Protein AF-I7GFR5-F1 (afdb_monomer)

Organism: Mycolicibacterium smegmatis (strain ATCC 700084 / mc(2)155) (NCBI:txid246196)

Foldseek 3Di:
DDDDDDDDDDDDDDDDDDDDDDDDDDDDDDDDDDDDDDDDDDDDDDDDDDDDDDDDDDDDDDDDDDDDDDDDDDDDDDDDDDDDDDDDDDDDDDDDDDDDDDDPVVVVVVVVVVVVVVVVVVVPCPQQDFFKKKKFWQADDPPHGFFWQPDFALPVLVVLVVQLCVQWKDFPDDKFKKKKAWPAADPVLSVLLVVLCCVQQNDWPDDDPTITMGTDDPVCSVVNSVSLQVSAQRQAHPVRHFRMWTKIWTWIFTAQNPPRHGDPCQAQVSRVQADPDPVSDGGSIWIKMWTRGSGIIGITIIDMGGPDPSRLVSVVSSCVSRSGHRDQFGMWMWGQDPVSPHIDIDRDGDSPVD

Solvent-accessible surface area (backbone atoms only — not comparable to full-atom values): 22340 Å² total; per-residue (Å²): 136,94,78,90,87,86,90,86,81,86,87,88,85,88,84,88,86,87,85,87,87,83,85,90,88,88,81,92,85,89,85,83,89,86,85,91,88,85,88,85,89,86,87,88,79,87,83,91,86,86,84,84,83,89,82,86,88,78,89,84,86,82,81,88,81,83,79,83,79,79,83,78,88,78,85,79,84,86,79,91,86,84,82,89,84,90,84,80,92,81,88,81,80,87,82,82,82,82,89,74,84,82,60,73,70,62,55,57,58,51,52,51,55,49,54,50,52,52,56,53,57,72,71,71,66,73,76,56,59,90,69,46,34,29,37,41,57,37,52,71,61,94,79,77,35,32,48,67,41,89,45,53,51,30,61,68,39,47,51,40,51,51,53,23,38,75,72,38,46,44,70,74,55,86,69,48,36,32,40,40,36,51,60,61,40,57,63,69,56,55,46,51,56,46,51,51,41,42,75,75,53,40,73,67,74,44,78,58,100,59,38,39,27,30,59,50,51,83,90,47,46,69,57,54,37,45,55,35,49,72,51,29,86,75,32,24,24,87,84,72,43,49,22,33,27,49,29,43,43,36,51,27,40,51,36,35,85,85,79,68,43,63,46,87,81,54,33,28,73,52,49,69,55,39,67,73,51,98,84,72,47,36,39,31,42,27,32,42,35,39,36,39,14,22,53,47,23,34,43,25,39,37,40,39,41,58,50,58,85,63,32,48,58,51,52,50,52,46,53,73,44,40,79,52,83,83,68,59,82,39,32,29,41,35,37,68,38,96,85,49,80,50,72,49,75,43,80,45,73,42,67,88,76,113

Mean predicted aligned error: 18.24 Å

Radius of gyration: 36.51 Å; Cα contacts (8 Å, |Δi|>4): 480; chains: 1; bounding box: 109×109×94 Å

Secondary structure (DSSP, 8-state):
-------------------------------------------------------------------PPPPPP-PPPP--------------PPPPPPP----THHHHHHHHHHHHHHHHHTTT--------EEEEE----SSS-SEEES--SHHHHHHHHHHHHHHHEEESS--EEEEEEESSS-HHHHHHHHHHHHHHH-S-SEE-SSEEEEEPPGGGHHHHHHHHHHT-TT-B-TTSSBSEEEEEEEEEEEBPTTT-SB-TT-SGGGGTT-BSSTT--BTT-EEEEEEEESS-EEEEEEEEEESSTTHHHHHHHHHHH-SSPPPTT-EEEEEE-TTSSSEEEEE---GGG-

pLDDT: mean 71.81, std 26.62, range [28.94, 98.44]

Sequence (354 aa):
MRRDRDRETAPCTRRRGCAAGARRQAMDGDRRHDRRRTPAHRRHDRRTGGGVRGLRPCHRDGGTRTRAVQRMDVEPAVAEHDPQHPIQHREPGPPNRPHRHASAAGRSARAGRRRARVRARARMSAALPGVEVVTYDGLPAASGGAHALRVKRPRPAWQAVQSFAHACVDPVADPTLTLHLWKGGPPDVSESLREFASTNLGGPRTQSRTSTEWRVRVDAVDGVLGALEDAGATAVTEHGHPLASLVWDAEVRILDAQTREPYEGVCPEAFGRFAVDGYGRLLGASGMRASIGTTASSLSLWFSLPGDERLADAVRHLQQHLPVRMSAKHWRRWRLTGDRSSYRSTKIPSPLMG

Structure (mmCIF, N/CA/C/O backbone):
data_AF-I7GFR5-F1
#
_entry.id   AF-I7GFR5-F1
#
loop_
_atom_site.group_PDB
_atom_site.id
_atom_site.type_symbol
_atom_site.label_atom_id
_atom_site.label_alt_id
_atom_site.label_comp_id
_atom_site.label_asym_id
_atom_site.label_entity_id
_atom_site.label_seq_id
_atom_site.pdbx_PDB_ins_code
_atom_site.Cartn_x
_atom_site.Cartn_y
_atom_site.Cartn_z
_atom_site.occupancy
_atom_site.B_iso_or_equiv
_atom_site.auth_seq_id
_atom_site.auth_comp_id
_atom_site.auth_asym_id
_atom_site.auth_atom_id
_atom_site.pdbx_PDB_model_num
ATOM 1 N N . MET A 1 1 ? -32.436 -38.236 -50.223 1.00 42.19 1 MET A N 1
ATOM 2 C CA . MET A 1 1 ? -32.413 -39.571 -49.569 1.00 42.19 1 MET A CA 1
ATOM 3 C C . MET A 1 1 ? -31.394 -39.461 -48.436 1.00 42.19 1 MET A C 1
ATOM 5 O O . MET A 1 1 ? -30.341 -38.911 -48.706 1.00 42.19 1 MET A O 1
ATOM 9 N N . ARG A 1 2 ? -31.707 -39.647 -47.145 1.00 37.12 2 ARG A N 1
ATOM 10 C CA . ARG A 1 2 ? -32.167 -40.855 -46.416 1.00 37.12 2 ARG A CA 1
ATOM 11 C C . ARG A 1 2 ? -31.163 -42.021 -46.418 1.00 37.12 2 ARG A C 1
ATOM 13 O O . ARG A 1 2 ? -31.227 -42.853 -47.320 1.00 37.12 2 ARG A O 1
ATOM 20 N N . ARG A 1 3 ? -30.323 -42.055 -45.374 1.00 41.41 3 ARG A N 1
ATOM 21 C CA . ARG A 1 3 ? -29.874 -43.177 -44.504 1.00 41.41 3 ARG A CA 1
ATOM 22 C C . ARG A 1 3 ? -28.848 -42.561 -43.512 1.00 41.41 3 ARG A C 1
ATOM 24 O O . ARG A 1 3 ? -28.147 -41.644 -43.923 1.00 41.41 3 ARG A O 1
ATOM 31 N N . ASP A 1 4 ? -28.840 -42.775 -42.187 1.00 40.62 4 ASP A N 1
ATOM 32 C CA . ASP A 1 4 ? -28.883 -44.012 -41.366 1.00 40.62 4 ASP A CA 1
ATOM 33 C C . ASP A 1 4 ? -27.654 -44.919 -41.641 1.00 40.62 4 ASP A C 1
ATOM 35 O O . ASP A 1 4 ? -27.341 -45.110 -42.809 1.00 40.62 4 ASP A O 1
ATOM 39 N N . ARG A 1 5 ? -26.911 -45.560 -40.718 1.00 43.56 5 ARG A N 1
ATOM 40 C CA . ARG A 1 5 ? -26.795 -45.690 -39.232 1.00 43.56 5 ARG A CA 1
ATOM 41 C C . ARG A 1 5 ? -25.423 -46.366 -38.949 1.00 43.56 5 ARG A C 1
ATOM 43 O O . ARG A 1 5 ? -24.824 -46.843 -39.907 1.00 43.56 5 ARG A O 1
ATOM 50 N N . ASP A 1 6 ? -24.838 -46.511 -37.756 1.00 42.28 6 ASP A N 1
ATOM 51 C CA . ASP A 1 6 ? -25.038 -46.080 -36.345 1.00 42.28 6 ASP A CA 1
ATOM 52 C C . ASP A 1 6 ? -23.596 -46.021 -35.714 1.00 42.28 6 ASP A C 1
ATOM 54 O O . ASP A 1 6 ? -22.632 -46.216 -36.451 1.00 42.28 6 ASP A O 1
ATOM 58 N N . ARG A 1 7 ? -23.234 -45.663 -34.465 1.00 44.38 7 ARG A N 1
ATOM 59 C CA . ARG A 1 7 ? -23.827 -45.662 -33.103 1.00 44.38 7 ARG A CA 1
ATOM 60 C C . ARG A 1 7 ? -23.764 -46.997 -32.326 1.00 44.38 7 ARG A C 1
ATOM 62 O O . ARG A 1 7 ? -24.801 -47.548 -31.970 1.00 44.38 7 ARG A O 1
ATOM 69 N N . GLU A 1 8 ? -22.559 -47.447 -31.958 1.00 42.03 8 GLU A N 1
ATOM 70 C CA . GLU A 1 8 ? -22.351 -48.569 -31.015 1.00 42.03 8 GLU A CA 1
ATOM 71 C C . GLU A 1 8 ? -21.579 -48.148 -29.740 1.00 42.03 8 GLU A C 1
ATOM 73 O O . GLU A 1 8 ? -21.049 -47.036 -29.667 1.00 42.03 8 GLU A O 1
ATOM 78 N N . THR A 1 9 ? -21.608 -48.974 -28.683 1.00 35.66 9 THR A N 1
ATOM 79 C CA . THR A 1 9 ? -21.451 -48.511 -27.287 1.00 35.66 9 THR A CA 1
ATOM 80 C C . THR A 1 9 ? -20.665 -49.433 -26.342 1.00 35.66 9 THR A C 1
ATOM 82 O O . THR A 1 9 ? -21.077 -50.568 -26.116 1.00 35.66 9 THR A O 1
ATOM 85 N N . ALA A 1 10 ? -19.710 -48.837 -25.606 1.00 40.59 10 ALA A N 1
ATOM 86 C CA . ALA A 1 10 ? -19.145 -49.325 -24.328 1.00 40.59 10 ALA A CA 1
ATOM 87 C C . ALA A 1 10 ? -18.350 -50.671 -24.424 1.00 40.59 10 ALA A C 1
ATOM 89 O O . ALA A 1 10 ? -18.234 -51.188 -25.531 1.00 40.59 10 ALA A O 1
ATOM 90 N N . PRO A 1 11 ? -17.683 -51.202 -23.360 1.00 51.25 11 PRO A N 1
ATOM 91 C CA . PRO A 1 11 ? -18.124 -51.298 -21.960 1.00 51.25 11 PRO A CA 1
ATOM 92 C C . PRO A 1 11 ? -17.166 -50.689 -20.906 1.00 51.25 11 PRO A C 1
ATOM 94 O O . PRO A 1 11 ? -16.081 -50.195 -21.198 1.00 51.25 11 PRO A O 1
ATOM 97 N N . CYS A 1 12 ? -17.585 -50.749 -19.638 1.00 33.19 12 CYS A N 1
ATOM 98 C CA . CYS A 1 12 ? -16.837 -50.302 -18.457 1.00 33.19 12 CYS A CA 1
ATOM 99 C C . CYS A 1 12 ? -16.125 -51.473 -17.754 1.00 33.19 12 CYS A C 1
ATOM 101 O O . CYS A 1 12 ? -16.717 -52.541 -17.597 1.00 33.19 12 CYS A O 1
ATOM 103 N N . THR A 1 13 ? -14.912 -51.261 -17.225 1.00 44.28 13 THR A N 1
ATOM 104 C CA . THR A 1 13 ? -14.299 -52.160 -16.228 1.00 44.28 13 THR A CA 1
ATOM 105 C C . THR A 1 13 ? -13.767 -51.391 -15.014 1.00 44.28 13 THR A C 1
ATOM 107 O O . THR A 1 13 ? -13.039 -50.409 -15.120 1.00 44.28 13 THR A O 1
ATOM 110 N N . ARG A 1 14 ? -14.139 -51.856 -13.814 1.00 40.50 14 ARG A N 1
ATOM 111 C CA . ARG A 1 14 ? -13.575 -51.399 -12.531 1.00 40.50 14 ARG A CA 1
ATOM 112 C C . ARG A 1 14 ? -12.314 -52.199 -12.203 1.00 40.50 14 ARG A C 1
ATOM 114 O O . ARG A 1 14 ? -12.340 -53.420 -12.342 1.00 40.50 14 ARG A O 1
ATOM 121 N N . ARG A 1 15 ? -11.330 -51.585 -11.537 1.00 40.81 15 ARG A N 1
ATOM 122 C CA . ARG A 1 15 ? -10.528 -52.275 -10.506 1.00 40.81 15 ARG A CA 1
ATOM 123 C C . ARG A 1 15 ? -10.292 -51.378 -9.289 1.00 40.81 15 ARG A C 1
ATOM 125 O O . ARG A 1 15 ? -10.155 -50.168 -9.413 1.00 40.81 15 ARG A O 1
ATOM 132 N N . ARG A 1 16 ? -10.295 -52.000 -8.106 1.00 41.78 16 ARG A N 1
ATOM 133 C CA . ARG A 1 16 ? -9.897 -51.398 -6.822 1.00 41.78 16 ARG A CA 1
ATOM 134 C C . ARG A 1 16 ? -8.429 -51.734 -6.551 1.00 41.78 16 ARG A C 1
ATOM 136 O O . ARG A 1 16 ? -7.968 -52.788 -6.980 1.00 41.78 16 ARG A O 1
ATOM 143 N N . GLY A 1 17 ? -7.753 -50.907 -5.760 1.00 32.78 17 GLY A N 1
ATOM 144 C CA . GLY A 1 17 ? -6.430 -51.207 -5.214 1.00 32.78 17 GLY A CA 1
ATOM 145 C C . GLY A 1 17 ? -6.187 -50.424 -3.928 1.00 32.78 17 GLY A C 1
ATOM 146 O O . GLY A 1 17 ? -5.828 -49.255 -3.982 1.00 32.78 17 GLY A O 1
ATOM 14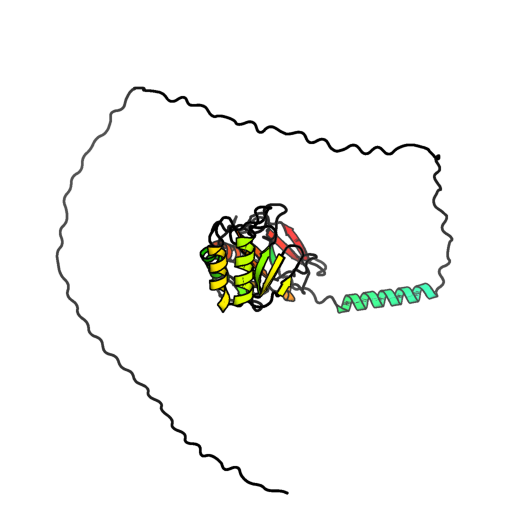7 N N . CYS A 1 18 ? -6.401 -51.062 -2.778 1.00 37.22 18 CYS A N 1
ATOM 148 C CA . CYS A 1 18 ? -5.976 -50.539 -1.480 1.00 37.22 18 CYS A CA 1
ATOM 149 C C . CYS A 1 18 ? -4.721 -51.298 -1.048 1.00 37.22 18 CYS A C 1
ATOM 151 O O . CYS A 1 18 ? -4.703 -52.525 -1.127 1.00 37.22 18 CYS A O 1
ATOM 153 N N . ALA A 1 19 ? -3.711 -50.592 -0.545 1.00 38.06 19 ALA A N 1
ATOM 154 C CA . ALA A 1 19 ? -2.561 -51.198 0.112 1.00 38.06 19 ALA A CA 1
ATOM 155 C C . ALA A 1 19 ? -2.173 -50.347 1.326 1.00 38.06 19 ALA A C 1
ATOM 157 O O . ALA A 1 19 ? -1.900 -49.157 1.192 1.00 38.06 19 ALA A O 1
ATOM 158 N N . ALA A 1 20 ? -2.163 -50.963 2.506 1.00 39.53 20 ALA A N 1
ATOM 159 C CA . ALA A 1 20 ? -1.587 -50.393 3.716 1.00 39.53 20 ALA A CA 1
ATOM 160 C C . ALA A 1 20 ? -0.284 -51.140 4.030 1.00 39.53 20 ALA A C 1
ATOM 162 O O . ALA A 1 20 ? -0.226 -52.362 3.894 1.00 39.53 20 ALA A O 1
ATOM 163 N N . GLY A 1 21 ? 0.747 -50.417 4.462 1.00 33.97 21 GLY A N 1
ATOM 164 C CA . GLY A 1 21 ? 2.044 -50.976 4.842 1.00 33.97 21 GLY A CA 1
ATOM 165 C C . GLY A 1 21 ? 2.618 -50.206 6.026 1.00 33.97 21 GLY A C 1
ATOM 166 O O . GLY A 1 21 ? 2.605 -48.978 6.030 1.00 33.97 21 GLY A O 1
ATOM 167 N N . ALA A 1 22 ? 3.069 -50.921 7.054 1.00 39.16 22 ALA A N 1
ATOM 168 C CA . ALA A 1 22 ? 3.559 -50.349 8.306 1.00 39.16 22 ALA A CA 1
ATOM 169 C C . ALA A 1 22 ? 4.639 -51.249 8.933 1.00 39.16 22 ALA A C 1
ATOM 171 O O . ALA A 1 22 ? 4.813 -52.386 8.497 1.00 39.16 22 ALA A O 1
ATOM 172 N N . ARG A 1 23 ? 5.246 -50.761 10.032 1.00 37.38 23 ARG A N 1
ATOM 173 C CA . ARG A 1 23 ? 6.434 -51.269 10.771 1.00 37.38 23 ARG A CA 1
ATOM 174 C C . ARG A 1 23 ? 7.737 -50.671 10.212 1.00 37.38 23 ARG A C 1
ATOM 176 O O . ARG A 1 23 ? 7.949 -50.701 9.011 1.00 37.38 23 ARG A O 1
ATOM 183 N N . ARG A 1 24 ? 8.526 -49.914 10.991 1.00 39.88 24 ARG A N 1
ATOM 184 C CA . ARG A 1 24 ? 9.189 -50.154 12.305 1.00 39.88 24 ARG A CA 1
ATOM 185 C C . ARG A 1 24 ? 10.421 -51.058 12.194 1.00 39.88 24 ARG A C 1
ATOM 187 O O . ARG A 1 24 ? 10.255 -52.261 12.037 1.00 39.88 24 ARG A O 1
ATOM 194 N N . GLN A 1 25 ? 11.586 -50.499 12.525 1.00 41.66 25 GLN A N 1
ATOM 195 C CA . GLN A 1 25 ? 12.508 -51.053 13.529 1.00 41.66 25 GLN A CA 1
ATOM 196 C C . GLN A 1 25 ? 13.466 -49.958 14.037 1.00 41.66 25 GLN A C 1
ATOM 198 O O . GLN A 1 25 ? 13.500 -48.865 13.475 1.00 41.66 25 GLN A O 1
ATOM 203 N N . ALA A 1 26 ? 14.167 -50.235 15.138 1.00 40.88 26 ALA A N 1
ATOM 204 C CA . ALA A 1 26 ? 15.136 -49.355 15.793 1.00 40.88 26 ALA A CA 1
ATOM 205 C C . ALA A 1 26 ? 16.193 -50.203 16.531 1.00 40.88 26 ALA A C 1
ATOM 207 O O . ALA A 1 26 ? 15.870 -51.315 16.941 1.00 40.88 26 ALA A O 1
ATOM 208 N N . MET A 1 27 ? 17.400 -49.654 16.693 1.00 35.25 27 MET A N 1
ATOM 209 C CA . MET A 1 27 ? 18.487 -49.972 17.647 1.00 35.25 27 MET A CA 1
ATOM 210 C C . MET A 1 27 ? 19.371 -48.701 17.646 1.00 35.25 27 MET A C 1
ATOM 212 O O . MET A 1 27 ? 19.564 -48.122 16.578 1.00 35.25 27 MET A O 1
ATOM 216 N N . ASP A 1 28 ? 19.726 -48.054 18.758 1.00 36.59 28 ASP A N 1
ATOM 217 C CA . ASP A 1 28 ? 20.598 -48.460 19.879 1.00 36.59 28 ASP A CA 1
ATOM 218 C C . ASP A 1 28 ? 22.083 -48.651 19.520 1.00 36.59 28 ASP A C 1
ATOM 220 O O . ASP A 1 28 ? 22.434 -49.327 18.556 1.00 36.59 28 ASP A O 1
ATOM 224 N N . GLY A 1 29 ? 22.960 -48.018 20.316 1.00 35.59 29 GLY A N 1
ATOM 225 C CA . GLY A 1 29 ? 24.395 -47.882 20.026 1.00 35.59 29 GLY A CA 1
ATOM 226 C C . GLY A 1 29 ? 25.172 -47.003 21.022 1.00 35.59 29 GLY A C 1
ATOM 227 O O . GLY A 1 29 ? 25.876 -46.085 20.612 1.00 35.59 29 GLY A O 1
ATOM 228 N N . ASP A 1 30 ? 25.029 -47.250 22.330 1.00 41.12 30 ASP A N 1
ATOM 229 C CA . ASP A 1 30 ? 25.789 -46.558 23.393 1.00 41.12 30 ASP A CA 1
ATOM 230 C C . ASP A 1 30 ? 27.300 -46.868 23.335 1.00 41.12 30 ASP A C 1
ATOM 232 O O . ASP A 1 30 ? 27.687 -48.029 23.169 1.00 41.12 30 ASP A O 1
ATOM 236 N N . ARG A 1 31 ? 28.153 -45.857 23.582 1.00 41.69 31 ARG A N 1
ATOM 237 C CA . ARG A 1 31 ? 29.402 -46.047 24.346 1.00 41.69 31 ARG A CA 1
ATOM 238 C C . ARG A 1 31 ? 29.995 -44.757 24.926 1.00 41.69 31 ARG A C 1
ATOM 240 O O . ARG A 1 31 ? 30.263 -43.783 24.230 1.00 41.69 31 ARG A O 1
ATOM 247 N N . ARG A 1 32 ? 30.260 -44.814 26.233 1.00 42.34 32 ARG A N 1
ATOM 248 C CA . ARG A 1 32 ? 30.848 -43.773 27.096 1.00 42.34 32 ARG A CA 1
ATOM 249 C C . ARG A 1 32 ? 32.382 -43.868 27.216 1.00 42.34 32 ARG A C 1
ATOM 251 O O . ARG A 1 32 ? 32.965 -44.868 26.809 1.00 42.34 32 ARG A O 1
ATOM 258 N N . HIS A 1 33 ? 32.921 -42.907 27.995 1.00 37.09 33 HIS A N 1
ATOM 259 C CA . HIS A 1 33 ? 34.210 -42.869 28.731 1.00 37.09 33 HIS A CA 1
ATOM 260 C C . HIS A 1 33 ? 35.443 -42.345 27.965 1.00 37.09 33 HIS A C 1
ATOM 262 O O . HIS A 1 33 ? 35.569 -42.593 26.776 1.00 37.09 33 HIS A O 1
ATOM 268 N N . ASP A 1 34 ? 36.422 -41.642 28.566 1.00 36.56 34 ASP A N 1
ATOM 269 C CA . ASP A 1 34 ? 36.617 -40.966 29.886 1.00 36.56 34 ASP A CA 1
ATOM 270 C C . ASP A 1 34 ? 37.924 -40.116 29.721 1.00 36.56 34 ASP A C 1
ATOM 272 O O . ASP A 1 34 ? 38.837 -40.571 29.036 1.00 36.56 34 ASP A O 1
ATOM 276 N N . ARG A 1 35 ? 38.106 -38.876 30.220 1.00 36.44 35 ARG A N 1
ATOM 277 C CA . ARG A 1 35 ? 38.594 -38.595 31.590 1.00 36.44 35 ARG A CA 1
ATOM 278 C C . ARG A 1 35 ? 38.649 -37.116 31.995 1.00 36.44 35 ARG A C 1
ATOM 280 O O . ARG A 1 35 ? 39.049 -36.233 31.247 1.00 36.44 35 ARG A O 1
ATOM 287 N N . ARG A 1 36 ? 38.378 -36.934 33.289 1.00 40.00 36 ARG A N 1
ATOM 288 C CA . ARG A 1 36 ? 38.693 -35.805 34.188 1.00 40.00 36 ARG A CA 1
ATOM 289 C C . ARG A 1 36 ? 40.130 -35.255 34.040 1.00 40.00 36 ARG A C 1
ATOM 291 O O . ARG A 1 36 ? 41.055 -36.065 33.992 1.00 40.00 36 ARG A O 1
ATOM 298 N N . ARG A 1 37 ? 40.325 -33.935 34.238 1.00 34.75 37 ARG A N 1
ATOM 299 C CA . ARG A 1 37 ? 41.299 -33.362 35.214 1.00 34.75 37 ARG A CA 1
ATOM 300 C C . ARG A 1 37 ? 41.224 -31.825 35.370 1.00 34.75 37 ARG A C 1
ATOM 302 O O . ARG A 1 37 ? 41.455 -31.071 34.437 1.00 34.75 37 ARG A O 1
ATOM 309 N N . THR A 1 38 ? 41.019 -31.406 36.614 1.00 36.88 38 THR A N 1
ATOM 310 C CA . THR A 1 38 ? 41.291 -30.090 37.240 1.00 36.88 38 THR A CA 1
ATOM 311 C C . THR A 1 38 ? 42.013 -30.385 38.575 1.00 36.88 38 THR A C 1
ATOM 313 O O . THR A 1 38 ? 42.084 -31.569 38.929 1.00 36.88 38 THR A O 1
ATOM 316 N N . PRO A 1 39 ? 42.490 -29.408 39.383 1.00 59.56 39 PRO A N 1
ATOM 317 C CA . PRO A 1 39 ? 42.715 -27.963 39.170 1.00 59.56 39 PRO A CA 1
ATOM 318 C C . PRO A 1 39 ? 44.164 -27.524 39.541 1.00 59.56 39 PRO A C 1
ATOM 320 O O . PRO A 1 39 ? 44.956 -28.358 39.968 1.00 59.56 39 PRO A O 1
ATOM 323 N N . ALA A 1 40 ? 44.488 -26.216 39.500 1.00 34.31 40 ALA A N 1
ATOM 324 C CA . ALA A 1 40 ? 45.398 -25.575 40.478 1.00 34.31 40 ALA A CA 1
ATOM 325 C C . ALA A 1 40 ? 45.371 -24.026 40.447 1.00 34.31 40 ALA A C 1
ATOM 327 O O . ALA A 1 40 ? 45.152 -23.400 39.416 1.00 34.31 40 ALA A O 1
ATOM 328 N N . HIS A 1 41 ? 45.634 -23.427 41.612 1.00 34.91 41 HIS A N 1
ATOM 329 C CA . HIS A 1 41 ? 45.685 -21.992 41.923 1.00 34.91 41 HIS A CA 1
ATOM 330 C C . HIS A 1 41 ? 46.777 -21.167 41.208 1.00 34.91 41 HIS A C 1
ATOM 332 O O . HIS A 1 41 ? 47.899 -21.641 41.048 1.00 34.91 41 HIS A O 1
ATOM 338 N N . ARG A 1 42 ? 46.553 -19.842 41.111 1.00 34.97 42 ARG A N 1
ATOM 339 C CA . ARG A 1 42 ? 47.320 -18.866 41.928 1.00 34.97 42 ARG A CA 1
ATOM 340 C C . ARG A 1 42 ? 46.556 -17.552 42.175 1.00 34.97 42 ARG A C 1
ATOM 342 O O . ARG A 1 42 ? 45.638 -17.208 41.440 1.00 34.97 42 ARG A O 1
ATOM 349 N N . ARG A 1 43 ? 46.913 -16.867 43.268 1.00 38.94 43 ARG A N 1
ATOM 350 C CA . ARG A 1 43 ? 46.453 -15.527 43.699 1.00 38.94 43 ARG A CA 1
ATOM 351 C C . ARG A 1 43 ? 47.645 -14.555 43.701 1.00 38.94 43 ARG A C 1
ATOM 353 O O . ARG A 1 43 ? 48.776 -15.036 43.678 1.00 38.94 43 ARG A O 1
ATOM 360 N N . HIS A 1 44 ? 47.328 -13.262 43.880 1.00 34.75 44 HIS A N 1
ATOM 361 C CA . HIS A 1 44 ? 48.169 -12.093 44.223 1.00 34.75 44 HIS A CA 1
ATOM 362 C C . HIS A 1 44 ? 48.443 -11.106 43.077 1.00 34.75 44 HIS A C 1
ATOM 364 O O . HIS A 1 44 ? 48.579 -11.528 41.936 1.00 34.75 44 HIS A O 1
ATOM 370 N N . ASP A 1 45 ? 48.628 -9.801 43.326 1.00 36.09 45 ASP A N 1
ATOM 371 C CA . ASP A 1 45 ? 48.080 -8.876 44.354 1.00 36.09 45 ASP A CA 1
ATOM 372 C C . ASP A 1 45 ? 48.588 -7.445 44.056 1.00 36.09 45 ASP A C 1
ATOM 374 O O . ASP A 1 45 ? 49.515 -7.297 43.265 1.00 36.09 45 ASP A O 1
ATOM 378 N N . ARG A 1 46 ? 48.091 -6.434 44.795 1.00 37.12 46 ARG A N 1
ATOM 379 C CA . ARG A 1 46 ? 48.523 -5.007 44.789 1.00 37.12 46 ARG A CA 1
ATOM 380 C C . ARG A 1 46 ? 48.232 -4.262 43.465 1.00 37.12 46 ARG A C 1
ATOM 382 O O . ARG A 1 46 ? 48.358 -4.826 42.391 1.00 37.12 46 ARG A O 1
ATOM 389 N N . ARG A 1 47 ? 47.727 -3.019 43.400 1.00 36.38 47 ARG A N 1
ATOM 390 C CA . 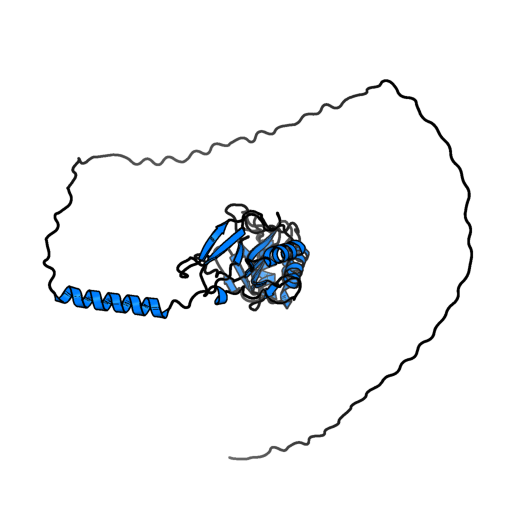ARG A 1 47 ? 47.682 -1.777 44.227 1.00 36.38 47 ARG A CA 1
ATOM 391 C C . ARG A 1 47 ? 48.649 -0.680 43.747 1.00 36.38 47 ARG A C 1
ATOM 393 O O . ARG A 1 47 ? 49.835 -0.926 43.590 1.00 36.38 47 ARG A O 1
ATOM 400 N N . THR A 1 48 ? 48.099 0.544 43.742 1.00 35.41 48 THR A N 1
ATOM 401 C CA . THR A 1 48 ? 48.744 1.874 43.889 1.00 35.41 48 THR A CA 1
ATOM 402 C C . THR A 1 48 ? 49.740 2.366 42.834 1.00 35.41 48 THR A C 1
ATOM 404 O O . THR A 1 48 ? 50.685 1.677 42.484 1.00 35.41 48 THR A O 1
ATOM 407 N N . GLY A 1 49 ? 49.590 3.644 42.460 1.00 31.02 49 GLY A N 1
ATOM 408 C CA . GLY A 1 49 ? 50.598 4.437 41.743 1.00 31.02 49 GLY A CA 1
ATOM 409 C C . GLY A 1 49 ? 49.969 5.309 40.656 1.00 31.02 49 GLY A C 1
ATOM 410 O O . GLY A 1 49 ? 49.589 4.797 39.612 1.00 31.02 49 GLY A O 1
ATOM 411 N N . GLY A 1 50 ? 49.816 6.613 40.900 1.00 29.95 50 GLY A N 1
ATOM 412 C CA . GLY A 1 50 ? 49.281 7.554 39.906 1.00 29.95 50 GLY A CA 1
ATOM 413 C C . GLY A 1 50 ? 50.332 8.544 39.407 1.00 29.95 50 GLY A C 1
ATOM 414 O O . GLY A 1 50 ? 51.422 8.617 39.967 1.00 29.95 50 GLY A O 1
ATOM 415 N N . GLY A 1 51 ? 49.954 9.385 38.438 1.00 30.30 51 GLY A N 1
ATOM 416 C CA . GLY A 1 51 ? 50.537 10.725 38.318 1.00 30.30 51 GLY A CA 1
ATOM 417 C C . GLY A 1 51 ? 51.045 11.180 36.944 1.00 30.30 51 GLY A C 1
ATOM 418 O O . GLY A 1 51 ? 51.909 10.563 36.343 1.00 30.30 51 GLY A O 1
ATOM 419 N N . VAL A 1 52 ? 50.594 12.389 36.585 1.00 32.53 52 VAL A N 1
ATOM 420 C CA . VAL A 1 52 ? 51.413 13.484 36.020 1.00 32.53 52 VAL A CA 1
ATOM 421 C C . VAL A 1 52 ? 51.899 13.384 34.554 1.00 32.53 52 VAL A C 1
ATOM 423 O O . VAL A 1 52 ? 52.913 12.785 34.239 1.00 32.53 52 VAL A O 1
ATOM 426 N N . ARG A 1 53 ? 51.228 14.193 33.714 1.00 33.47 53 ARG A N 1
ATOM 427 C CA . ARG A 1 53 ? 51.726 14.983 32.557 1.00 33.47 53 ARG A CA 1
ATOM 428 C C . ARG A 1 53 ? 52.554 14.296 31.445 1.00 33.47 53 ARG A C 1
ATOM 430 O O . ARG A 1 53 ? 53.761 14.151 31.562 1.00 33.47 53 ARG A O 1
ATOM 437 N N . GLY A 1 54 ? 51.961 14.313 30.246 1.00 28.94 54 GLY A N 1
ATOM 438 C CA . GLY A 1 54 ? 52.445 15.232 29.201 1.00 28.94 54 GLY A CA 1
ATOM 439 C C . GLY A 1 54 ? 52.992 14.623 27.906 1.00 28.94 54 GLY A C 1
ATOM 440 O O . GLY A 1 54 ? 53.944 13.859 27.937 1.00 28.94 54 GLY A O 1
ATOM 441 N N . LEU A 1 55 ? 52.438 15.066 26.766 1.00 34.00 55 LEU A N 1
ATOM 442 C CA . LEU A 1 55 ? 53.145 15.720 25.644 1.00 34.00 55 LEU A CA 1
ATOM 443 C C . LEU A 1 55 ? 52.157 16.063 24.502 1.00 34.00 55 LEU A C 1
ATOM 445 O O . LEU A 1 55 ? 51.149 15.385 24.318 1.00 34.00 55 LEU A O 1
ATOM 449 N N . ARG A 1 56 ? 52.443 17.129 23.739 1.00 36.53 56 ARG A N 1
ATOM 450 C CA . ARG A 1 56 ? 51.882 17.384 22.389 1.00 36.53 56 ARG A CA 1
ATOM 451 C C . ARG A 1 56 ? 52.847 16.777 21.355 1.00 36.53 56 ARG A C 1
ATOM 453 O O . ARG A 1 56 ? 54.040 16.725 21.653 1.00 36.53 56 ARG A O 1
ATOM 460 N N . PRO A 1 57 ? 52.376 16.313 20.183 1.00 46.06 57 PRO A N 1
ATOM 461 C CA . PRO A 1 57 ? 52.182 17.171 18.989 1.00 46.06 57 PRO A CA 1
ATOM 462 C C . PRO A 1 57 ? 50.835 16.870 18.274 1.00 46.06 57 PRO A C 1
ATOM 464 O O . PRO A 1 57 ? 50.098 16.009 18.737 1.00 46.06 57 PRO A O 1
ATOM 467 N N . CYS A 1 58 ? 50.431 17.425 17.122 1.00 31.39 58 CYS A N 1
ATOM 468 C CA . CYS A 1 58 ? 50.515 18.746 16.459 1.00 31.39 58 CYS A CA 1
ATOM 469 C C . CYS A 1 58 ? 49.560 18.694 15.231 1.00 31.39 58 CYS A C 1
ATOM 471 O O . CYS A 1 58 ? 49.279 17.602 14.757 1.00 31.39 58 CYS A O 1
ATOM 473 N N . HIS A 1 59 ? 49.113 19.846 14.704 1.00 30.64 59 HIS A N 1
ATOM 474 C CA . HIS A 1 59 ? 48.413 20.049 13.409 1.00 30.64 59 HIS A CA 1
ATOM 475 C C . HIS A 1 59 ? 47.269 19.101 12.966 1.00 30.64 59 HIS A C 1
ATOM 477 O O . HIS A 1 59 ? 47.505 17.954 12.600 1.00 30.64 59 HIS A O 1
ATOM 483 N N . ARG A 1 60 ? 46.095 19.693 12.674 1.00 33.59 60 ARG A N 1
ATOM 484 C CA . ARG A 1 60 ? 45.706 19.956 11.266 1.00 33.59 60 ARG A CA 1
ATOM 485 C C . ARG A 1 60 ? 44.582 21.000 11.154 1.00 33.59 60 ARG A C 1
ATOM 487 O O . ARG A 1 60 ? 43.437 20.712 11.485 1.00 33.59 60 ARG A O 1
ATOM 494 N N . ASP A 1 61 ? 44.901 22.176 10.621 1.00 33.59 61 ASP A N 1
ATOM 495 C CA . ASP A 1 61 ? 43.915 23.136 10.099 1.00 33.59 61 ASP A CA 1
ATOM 496 C C . ASP A 1 61 ? 43.478 22.736 8.677 1.00 33.59 61 ASP A C 1
ATOM 498 O O . ASP A 1 61 ? 44.235 22.061 7.971 1.00 33.59 61 ASP A O 1
ATOM 502 N N . GLY A 1 62 ? 42.279 23.137 8.219 1.00 30.95 62 GLY A N 1
ATOM 503 C CA . GLY A 1 62 ? 41.843 22.726 6.872 1.00 30.95 62 GLY A CA 1
ATOM 504 C C . GLY A 1 62 ? 40.428 23.049 6.367 1.00 30.95 62 GLY A C 1
ATOM 505 O O . GLY A 1 62 ? 39.852 22.208 5.690 1.00 30.95 62 GLY A O 1
ATOM 506 N N . GLY A 1 63 ? 39.884 24.243 6.627 1.00 30.05 63 GLY A N 1
ATOM 507 C CA . GLY A 1 63 ? 38.930 24.923 5.724 1.00 30.05 63 GLY A CA 1
ATOM 508 C C . GLY A 1 63 ? 37.605 24.239 5.327 1.00 30.05 63 GLY A C 1
ATOM 509 O O . GLY A 1 63 ? 37.489 23.627 4.265 1.00 30.05 63 GLY A O 1
ATOM 510 N N . THR A 1 64 ? 36.531 24.529 6.064 1.00 34.09 64 THR A N 1
ATOM 511 C CA . THR A 1 64 ? 35.146 24.370 5.586 1.00 34.09 64 THR A CA 1
ATOM 512 C C . THR A 1 64 ? 34.797 25.428 4.528 1.00 34.09 64 THR A C 1
ATOM 514 O O . THR A 1 64 ? 34.569 26.594 4.840 1.00 34.09 64 THR A O 1
ATOM 517 N N . ARG A 1 65 ? 34.711 25.034 3.249 1.00 34.56 65 ARG A N 1
ATOM 518 C CA . ARG A 1 65 ? 34.216 25.909 2.166 1.00 34.56 65 ARG A CA 1
ATOM 519 C C . ARG A 1 65 ? 32.686 25.923 2.104 1.00 34.56 65 ARG A C 1
ATOM 521 O O . ARG A 1 65 ? 32.079 25.057 1.476 1.00 34.56 65 ARG A O 1
ATOM 528 N N . THR A 1 66 ? 32.065 26.949 2.676 1.00 34.56 66 THR A N 1
ATOM 529 C CA . THR A 1 66 ? 30.645 27.257 2.452 1.00 34.56 66 THR A CA 1
ATOM 530 C C . THR A 1 66 ? 30.449 27.749 1.014 1.00 34.56 66 THR A C 1
ATOM 532 O O . THR A 1 66 ? 30.901 28.839 0.666 1.00 34.56 66 THR A O 1
ATOM 535 N N . ARG A 1 67 ? 29.784 26.970 0.151 1.00 34.56 67 ARG A N 1
ATOM 536 C CA . ARG A 1 67 ? 29.350 27.463 -1.168 1.00 34.56 67 ARG A CA 1
ATOM 537 C C . ARG A 1 67 ? 28.045 28.240 -1.012 1.00 34.56 67 ARG A C 1
ATOM 539 O O . ARG A 1 67 ? 27.019 27.653 -0.681 1.00 34.56 67 ARG A O 1
ATOM 546 N N . ALA A 1 68 ? 28.088 29.543 -1.277 1.00 32.09 68 ALA A N 1
ATOM 547 C CA . ALA A 1 68 ? 26.880 30.327 -1.489 1.00 32.09 68 ALA A CA 1
ATOM 548 C C . ALA A 1 68 ? 26.177 29.845 -2.769 1.00 32.09 68 ALA A C 1
ATOM 550 O O . ALA A 1 68 ? 26.829 29.621 -3.790 1.00 32.09 68 ALA A O 1
ATOM 551 N N . VAL A 1 69 ? 24.854 29.700 -2.714 1.00 35.09 69 VAL A N 1
ATOM 552 C CA . VAL A 1 69 ? 24.018 29.523 -3.905 1.00 35.09 69 VAL A CA 1
ATOM 553 C C . VAL A 1 69 ? 23.539 30.908 -4.313 1.00 35.09 69 VAL A C 1
ATOM 555 O O . VAL A 1 69 ? 22.852 31.573 -3.538 1.00 35.09 69 VAL A O 1
ATOM 558 N N . GLN A 1 70 ? 23.920 31.351 -5.510 1.00 34.28 70 GLN A N 1
ATOM 559 C CA . GLN A 1 70 ? 23.382 32.580 -6.085 1.00 34.28 70 GLN A CA 1
ATOM 560 C C . GLN A 1 70 ? 21.878 32.397 -6.305 1.00 34.28 70 GLN A C 1
ATOM 562 O O . GLN A 1 70 ? 21.451 31.439 -6.951 1.00 34.28 70 GLN A O 1
ATOM 567 N N . ARG A 1 71 ? 21.074 33.327 -5.784 1.00 32.41 71 ARG A N 1
ATOM 568 C CA . ARG A 1 71 ? 19.746 33.560 -6.351 1.00 32.41 71 ARG A CA 1
ATOM 569 C C . ARG A 1 71 ? 19.970 34.172 -7.730 1.00 32.41 71 ARG A C 1
ATOM 571 O O . ARG A 1 71 ? 20.745 35.117 -7.839 1.00 32.41 71 ARG A O 1
ATOM 578 N N . MET A 1 72 ? 19.329 33.620 -8.752 1.00 30.38 72 MET A N 1
ATOM 579 C CA . MET A 1 72 ? 19.078 34.373 -9.975 1.00 30.38 72 MET A CA 1
ATOM 580 C C . MET A 1 72 ? 17.688 34.969 -9.834 1.00 30.38 72 MET A C 1
ATOM 582 O O . MET A 1 72 ? 16.728 34.235 -9.589 1.00 30.38 72 MET A O 1
ATOM 586 N N . ASP A 1 73 ? 17.604 36.287 -9.936 1.00 30.62 73 ASP A N 1
ATOM 587 C CA . ASP A 1 73 ? 16.331 36.983 -10.007 1.00 30.62 73 ASP A CA 1
ATOM 588 C C . ASP A 1 73 ? 15.668 36.686 -11.359 1.00 30.62 73 ASP A C 1
ATOM 590 O O . ASP A 1 73 ? 16.336 36.565 -12.387 1.00 30.62 73 ASP A O 1
ATOM 594 N N . VAL A 1 74 ? 14.346 36.525 -11.347 1.00 35.16 74 VAL A N 1
ATOM 595 C CA . VAL A 1 74 ? 13.528 36.353 -12.551 1.00 35.16 74 VAL A CA 1
ATOM 596 C C . VAL A 1 74 ? 12.419 37.387 -12.478 1.00 35.16 74 VAL A C 1
ATOM 598 O O . VAL A 1 74 ? 11.578 37.337 -11.579 1.00 35.16 74 VAL A O 1
ATOM 601 N N . GLU A 1 75 ? 12.442 38.339 -13.405 1.00 32.97 75 GLU A N 1
ATOM 602 C CA . GLU A 1 75 ? 11.424 39.380 -13.501 1.00 32.97 75 GLU A CA 1
ATOM 603 C C . GLU A 1 75 ? 10.062 38.771 -13.885 1.00 32.97 75 GLU A C 1
ATOM 605 O O . GLU A 1 75 ? 9.980 38.005 -14.850 1.00 32.97 75 GLU A O 1
ATOM 610 N N . PRO A 1 76 ? 8.968 39.107 -13.178 1.00 38.25 76 PRO A N 1
ATOM 611 C CA . PRO A 1 76 ? 7.626 38.872 -13.686 1.00 38.25 76 PRO A CA 1
ATOM 612 C C . PRO A 1 76 ? 7.301 39.917 -14.762 1.00 38.25 76 PRO A C 1
ATOM 614 O O . PRO A 1 76 ? 7.431 41.118 -14.529 1.00 38.25 76 PRO A O 1
ATOM 617 N N . ALA A 1 77 ? 6.859 39.466 -15.937 1.00 34.84 77 ALA A N 1
ATOM 618 C CA . ALA A 1 77 ? 6.519 40.357 -17.044 1.00 34.84 77 ALA A CA 1
ATOM 619 C C . ALA A 1 77 ? 5.372 41.320 -16.683 1.00 34.84 77 ALA A C 1
ATOM 621 O O . ALA A 1 77 ? 4.351 40.913 -16.123 1.00 34.84 77 ALA A O 1
ATOM 622 N N . VAL A 1 78 ? 5.534 42.592 -17.053 1.00 32.97 78 VAL A N 1
ATOM 623 C CA . VAL A 1 78 ? 4.502 43.627 -16.910 1.00 32.97 78 VAL A CA 1
ATOM 624 C C . VAL A 1 78 ? 3.426 43.440 -17.983 1.00 32.97 78 VAL A C 1
ATOM 626 O O . VAL A 1 78 ? 3.739 43.233 -19.154 1.00 32.97 78 VAL A O 1
ATOM 629 N N . ALA A 1 79 ? 2.159 43.562 -17.589 1.00 34.97 79 ALA A N 1
ATOM 630 C CA . ALA A 1 79 ? 1.028 43.712 -18.498 1.00 34.97 79 ALA A CA 1
ATOM 631 C C . ALA A 1 79 ? 0.143 44.856 -17.985 1.00 34.97 79 ALA A C 1
ATOM 633 O O . ALA A 1 79 ? -0.559 44.712 -16.985 1.00 34.97 79 ALA A O 1
ATOM 634 N N . GLU A 1 80 ? 0.227 46.013 -18.638 1.00 33.03 80 GLU A N 1
ATOM 635 C CA . GLU A 1 80 ? -0.520 47.218 -18.273 1.00 33.03 80 GLU A CA 1
ATOM 636 C C . GLU A 1 80 ? -1.984 47.103 -18.721 1.00 33.03 80 GLU A C 1
ATOM 638 O O . GLU A 1 80 ? -2.239 46.834 -19.897 1.00 33.03 80 GLU A O 1
ATOM 643 N N . HIS A 1 81 ? -2.945 47.347 -17.820 1.00 32.31 81 HIS A N 1
ATOM 644 C CA . HIS A 1 81 ? -4.326 47.693 -18.185 1.00 32.31 81 HIS A CA 1
ATOM 645 C C . HIS A 1 81 ? -5.039 48.471 -17.064 1.00 32.31 81 HIS A C 1
ATOM 647 O O . HIS A 1 81 ? -5.419 47.912 -16.040 1.00 32.31 81 HIS A O 1
ATOM 653 N N . ASP A 1 82 ? -5.212 49.766 -17.310 1.00 33.69 82 ASP A N 1
ATOM 654 C CA . ASP A 1 82 ? -6.047 50.770 -16.627 1.00 33.69 82 ASP A CA 1
ATOM 655 C C . ASP A 1 82 ? -6.176 51.942 -17.656 1.00 33.69 82 ASP A C 1
ATOM 657 O O . ASP A 1 82 ? -5.379 51.949 -18.605 1.00 33.69 82 ASP A O 1
ATOM 661 N N . PRO A 1 83 ? -7.086 52.943 -17.554 1.00 49.72 83 PRO A N 1
ATOM 662 C CA . PRO A 1 83 ? -7.926 53.288 -16.406 1.00 49.72 83 PRO A CA 1
ATOM 663 C C . PRO A 1 83 ? -9.393 53.684 -16.740 1.00 49.72 83 PRO A C 1
ATOM 665 O O . PRO A 1 83 ? -9.843 53.596 -17.878 1.00 49.72 83 PRO A O 1
ATOM 668 N N . GLN A 1 84 ? -10.078 54.247 -15.726 1.00 31.38 84 GLN A N 1
ATOM 669 C CA . GLN A 1 84 ? -11.291 55.104 -15.790 1.00 31.38 84 GLN A CA 1
ATOM 670 C C . GLN A 1 84 ? -12.663 54.389 -15.915 1.00 31.38 84 GLN A C 1
ATOM 672 O O . GLN A 1 84 ? -12.807 53.411 -16.634 1.00 31.38 84 GLN A O 1
ATOM 677 N N . HIS A 1 85 ? -13.751 54.834 -15.258 1.00 32.97 85 HIS A N 1
ATOM 678 C CA . HIS A 1 85 ? -13.942 55.897 -14.242 1.00 32.97 85 HIS A CA 1
ATOM 679 C C . HIS A 1 85 ? -15.203 55.604 -13.352 1.00 32.97 85 HIS A C 1
ATOM 681 O O . HIS A 1 85 ? -15.841 54.571 -13.555 1.00 32.97 85 HIS A O 1
ATOM 687 N N . PRO A 1 86 ? -15.548 56.410 -12.314 1.00 39.66 86 PRO A N 1
ATOM 688 C CA . PRO A 1 86 ? -16.315 55.932 -11.147 1.00 39.66 86 PRO A CA 1
ATOM 689 C C . PRO A 1 86 ? -17.824 56.247 -11.148 1.00 39.66 86 PRO A C 1
ATOM 691 O O . PRO A 1 86 ? -18.265 57.236 -11.731 1.00 39.66 86 PRO A O 1
ATOM 694 N N . ILE A 1 87 ? -18.602 55.489 -10.357 1.00 35.59 87 ILE A N 1
ATOM 695 C CA . ILE A 1 87 ? -19.975 55.843 -9.939 1.00 35.59 87 ILE A CA 1
ATOM 696 C C . ILE A 1 87 ? -20.145 55.669 -8.413 1.00 35.59 87 ILE A C 1
ATOM 698 O O . ILE A 1 87 ? -19.469 54.868 -7.773 1.00 35.59 87 ILE A O 1
ATOM 702 N N . GLN A 1 88 ? -21.008 56.511 -7.842 1.00 33.69 88 GLN A N 1
ATOM 703 C CA . GLN A 1 88 ? -21.101 56.902 -6.430 1.00 33.69 88 GLN A CA 1
ATOM 704 C C . GLN A 1 88 ? -21.905 55.940 -5.524 1.00 33.69 88 GLN A C 1
ATOM 706 O O . GLN A 1 88 ? -22.585 55.025 -5.982 1.00 33.69 88 GLN A O 1
ATOM 711 N N . HIS A 1 89 ? -21.870 56.218 -4.213 1.00 36.47 89 HIS A N 1
ATOM 712 C CA . HIS A 1 89 ? -22.679 55.588 -3.159 1.00 36.47 89 HIS A CA 1
ATOM 713 C C . HIS A 1 89 ? -24.181 55.450 -3.482 1.00 36.47 89 HIS A C 1
ATOM 715 O O . HIS A 1 89 ? -24.810 56.423 -3.900 1.00 36.47 89 HIS A O 1
ATOM 721 N N . ARG A 1 90 ? -24.791 54.339 -3.031 1.00 34.47 90 ARG A N 1
ATOM 722 C CA . ARG A 1 90 ? -25.945 54.355 -2.097 1.00 34.47 90 ARG A CA 1
ATOM 723 C C . ARG A 1 90 ? -26.295 52.957 -1.577 1.00 34.47 90 ARG A C 1
ATOM 725 O O . ARG A 1 90 ? -26.337 52.001 -2.342 1.00 34.47 90 ARG A O 1
ATOM 732 N N . GLU A 1 91 ? -26.614 52.860 -0.287 1.00 40.75 91 GLU A N 1
ATOM 733 C CA . GLU A 1 91 ? -27.262 51.677 0.293 1.00 40.75 91 GLU A CA 1
ATOM 734 C C . GLU A 1 91 ? -28.783 51.706 0.050 1.00 40.75 91 GLU A C 1
ATOM 736 O O . GLU A 1 91 ? -29.411 52.751 0.247 1.00 40.75 91 GLU A O 1
ATOM 741 N N . PRO A 1 92 ? -29.408 50.566 -0.291 1.00 41.72 92 PRO A N 1
ATOM 742 C CA . PRO A 1 92 ? -30.838 50.340 -0.124 1.00 41.72 92 PRO A CA 1
ATOM 743 C C . PRO A 1 92 ? -31.113 49.408 1.072 1.00 41.72 92 PRO A C 1
ATOM 745 O O . PRO A 1 92 ? -30.629 48.277 1.124 1.00 41.72 92 PRO A O 1
ATOM 748 N N . GLY A 1 93 ? -31.923 49.873 2.028 1.00 39.81 93 GLY A N 1
ATOM 749 C CA . GLY A 1 93 ? -32.317 49.096 3.211 1.00 39.81 93 GLY A CA 1
ATOM 750 C C . GLY A 1 93 ? -33.230 47.889 2.911 1.00 39.81 93 GLY A C 1
ATOM 751 O O . GLY A 1 93 ? -33.781 47.771 1.813 1.00 39.81 93 GLY A O 1
ATOM 752 N N . PRO A 1 94 ? -33.424 46.976 3.884 1.00 47.59 94 PRO A N 1
ATOM 753 C CA . PRO A 1 94 ? -34.142 45.720 3.670 1.00 47.59 94 PRO A CA 1
ATOM 754 C C . PRO A 1 94 ? -35.657 45.923 3.442 1.00 47.59 94 PRO A C 1
ATOM 756 O O . PRO A 1 94 ? -36.301 46.644 4.208 1.00 47.59 94 PRO A O 1
ATOM 759 N N . PRO A 1 95 ? -36.272 45.250 2.448 1.00 45.16 95 PRO A N 1
ATOM 760 C CA . PRO A 1 95 ? -37.701 45.379 2.168 1.00 45.16 95 PRO A CA 1
ATOM 761 C C . PRO A 1 95 ? -38.589 44.679 3.214 1.00 45.16 95 PRO A C 1
ATOM 763 O O . PRO A 1 95 ? -38.253 43.630 3.768 1.00 45.16 95 PRO A O 1
ATOM 766 N N . ASN A 1 96 ? -39.769 45.260 3.448 1.00 37.38 96 ASN A N 1
ATOM 767 C CA . ASN A 1 96 ? -40.724 44.832 4.472 1.00 37.38 96 ASN A CA 1
ATOM 768 C C . ASN A 1 96 ? -41.290 43.412 4.272 1.00 37.38 96 ASN A C 1
ATOM 770 O O . ASN A 1 96 ? -41.579 42.974 3.158 1.00 37.38 96 ASN A O 1
ATOM 774 N N . ARG A 1 97 ? -41.573 42.727 5.390 1.00 39.41 97 ARG A N 1
ATOM 775 C CA . ARG A 1 97 ? -42.388 41.499 5.406 1.00 39.41 97 ARG A CA 1
ATOM 776 C C . ARG A 1 97 ? -43.880 41.831 5.243 1.00 39.41 97 ARG A C 1
ATOM 778 O O . ARG A 1 97 ? -44.424 42.500 6.119 1.00 39.41 97 ARG A O 1
ATOM 785 N N . PRO A 1 98 ? -44.599 41.261 4.260 1.00 38.44 98 PRO A N 1
ATOM 786 C CA . PRO A 1 98 ? -46.055 41.206 4.318 1.00 38.44 98 PRO A CA 1
ATOM 787 C C . PRO A 1 98 ? -46.509 40.136 5.326 1.00 38.44 98 PRO A C 1
ATOM 789 O O . PRO A 1 98 ? -46.082 38.978 5.266 1.00 38.44 98 PRO A O 1
ATOM 792 N N . HIS A 1 99 ? -47.415 40.495 6.238 1.00 41.25 99 HIS A N 1
ATOM 793 C CA . HIS A 1 99 ? -48.088 39.522 7.101 1.00 41.25 99 HIS A CA 1
ATOM 794 C C . HIS A 1 99 ? -48.975 38.590 6.257 1.00 41.25 99 HIS A C 1
ATOM 796 O O . HIS A 1 99 ? -49.839 39.048 5.513 1.00 41.25 99 HIS A O 1
ATOM 802 N N . ARG A 1 100 ? -48.810 37.267 6.398 1.00 37.72 100 ARG A N 1
ATOM 803 C CA . ARG A 1 100 ? -49.751 36.270 5.855 1.00 37.72 100 ARG A CA 1
ATOM 804 C C . ARG A 1 100 ? -50.478 35.556 6.988 1.00 37.72 100 ARG A C 1
ATOM 806 O O . ARG A 1 100 ? -49.851 34.878 7.801 1.00 37.72 100 ARG A O 1
ATOM 813 N N . HIS A 1 101 ? -51.805 35.668 7.004 1.00 39.69 101 HIS A N 1
ATOM 814 C CA . HIS A 1 101 ? -52.664 34.940 7.937 1.00 39.69 101 HIS A CA 1
ATOM 815 C C . HIS A 1 101 ? -52.558 33.424 7.700 1.00 39.69 101 HIS A C 1
ATOM 817 O O . HIS A 1 101 ? -52.680 32.939 6.574 1.00 39.69 101 HIS A O 1
ATOM 823 N N . ALA A 1 102 ? -52.323 32.660 8.768 1.00 38.59 102 ALA A N 1
ATOM 824 C CA . ALA A 1 102 ? -52.129 31.215 8.692 1.00 38.59 102 ALA A 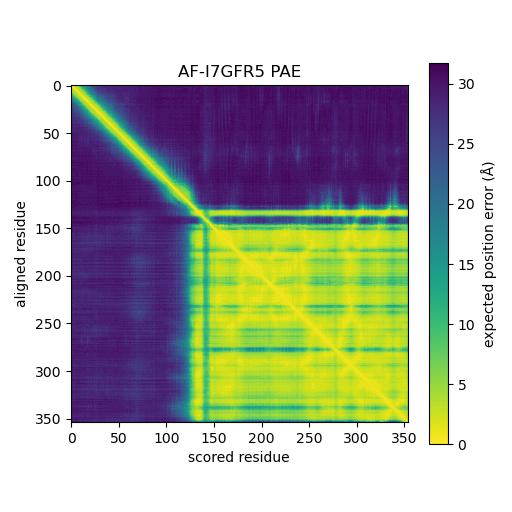CA 1
ATOM 825 C C . ALA A 1 102 ? -53.471 30.460 8.736 1.00 38.59 102 ALA A C 1
ATOM 827 O O . ALA A 1 102 ? -53.984 30.143 9.815 1.00 38.59 102 ALA A O 1
ATOM 828 N N . SER A 1 103 ? -54.024 30.137 7.563 1.00 44.06 103 SER A N 1
ATOM 829 C CA . SER A 1 103 ? -55.238 29.319 7.450 1.00 44.06 103 SER A CA 1
ATOM 830 C C . SER A 1 103 ? -55.053 27.920 8.064 1.00 44.06 103 SER A C 1
ATOM 832 O O . SER A 1 103 ? -53.952 27.357 8.098 1.00 44.06 103 SER A O 1
ATOM 834 N N . ALA A 1 104 ? -56.141 27.338 8.582 1.00 49.03 104 ALA A N 1
ATOM 835 C CA . ALA A 1 104 ? -56.093 26.103 9.370 1.00 49.03 104 ALA A CA 1
ATOM 836 C C . ALA A 1 104 ? -55.479 24.902 8.616 1.00 49.03 104 ALA A C 1
ATOM 838 O O . ALA A 1 104 ? -54.766 24.098 9.224 1.00 49.03 104 ALA A O 1
ATOM 839 N N . ALA A 1 105 ? -55.662 24.832 7.292 1.00 43.91 105 ALA A N 1
ATOM 840 C CA . ALA A 1 105 ? -55.134 23.773 6.427 1.00 43.91 105 ALA A CA 1
ATOM 841 C C . ALA A 1 105 ? -53.607 23.572 6.553 1.00 43.91 105 ALA A C 1
ATOM 843 O O . ALA A 1 105 ? -53.116 22.439 6.531 1.00 43.91 105 ALA A O 1
ATOM 844 N N . GLY A 1 106 ? -52.842 24.650 6.776 1.00 35.94 106 GLY A N 1
ATOM 845 C CA . GLY A 1 106 ? -51.381 24.588 6.899 1.00 35.94 106 GLY A CA 1
ATOM 846 C C . GLY A 1 106 ? -50.875 23.785 8.108 1.00 35.94 106 GLY A C 1
ATOM 847 O O . GLY A 1 106 ? -49.747 23.280 8.088 1.00 35.94 106 GLY A O 1
ATOM 848 N N . ARG A 1 107 ? -51.698 23.621 9.156 1.00 42.28 107 ARG A N 1
ATOM 849 C CA . ARG A 1 107 ? -51.327 22.870 10.369 1.00 42.28 107 ARG A CA 1
ATOM 850 C C . ARG A 1 107 ? -51.386 21.355 10.152 1.00 42.28 107 ARG A C 1
ATOM 852 O O . ARG A 1 107 ? -50.442 20.665 10.539 1.00 42.28 107 ARG A O 1
ATOM 859 N N . SER A 1 108 ? -52.407 20.852 9.453 1.00 46.78 108 SER A N 1
ATOM 860 C CA . SER A 1 108 ? -52.538 19.418 9.135 1.00 46.78 108 SER A CA 1
ATOM 861 C C . SER A 1 108 ? -51.377 18.921 8.259 1.00 46.78 108 SER A C 1
ATOM 863 O O . SER A 1 108 ? -50.680 17.968 8.616 1.00 46.78 108 SER A O 1
ATOM 865 N N . ALA A 1 109 ? -51.053 19.647 7.181 1.00 45.97 109 ALA A N 1
ATOM 866 C CA . ALA A 1 109 ? -49.944 19.293 6.290 1.00 45.97 109 ALA A CA 1
ATOM 867 C C . ALA A 1 109 ? -48.573 19.275 7.002 1.00 45.97 109 ALA A C 1
ATOM 869 O O . ALA A 1 109 ? -47.744 18.398 6.735 1.00 45.97 109 ALA A O 1
ATOM 870 N N . ARG A 1 110 ? -48.324 20.196 7.949 1.00 47.25 110 ARG A N 1
ATOM 871 C CA . ARG A 1 110 ? -47.105 20.177 8.782 1.00 47.25 110 ARG A CA 1
ATOM 872 C C . ARG A 1 110 ? -47.086 19.011 9.775 1.00 47.25 110 ARG A C 1
ATOM 874 O O . ARG A 1 110 ? -46.020 18.427 9.969 1.00 47.25 110 ARG A O 1
ATOM 881 N N . ALA A 1 111 ? -48.224 18.639 10.365 1.00 47.34 111 ALA A N 1
ATOM 882 C CA . ALA A 1 111 ? -48.323 17.474 11.247 1.00 47.34 111 ALA A CA 1
ATOM 883 C C . ALA A 1 111 ? -48.055 16.161 10.488 1.00 47.34 111 ALA A C 1
ATOM 885 O O . ALA A 1 111 ? -47.233 15.356 10.933 1.00 47.34 111 ALA A O 1
ATOM 886 N N . GLY A 1 112 ? -48.656 15.992 9.304 1.00 43.53 112 GLY A N 1
ATOM 887 C CA . GLY A 1 112 ? -48.406 14.858 8.410 1.00 43.53 112 GLY A CA 1
ATOM 888 C C . GLY A 1 112 ? -46.934 14.748 8.007 1.00 43.53 112 GLY A C 1
ATOM 889 O O . GLY A 1 112 ? -46.310 13.711 8.229 1.00 43.53 112 GLY A O 1
ATOM 890 N N . ARG A 1 113 ? -46.323 15.840 7.518 1.00 49.19 113 ARG A N 1
ATOM 891 C CA . ARG A 1 113 ? -44.895 15.850 7.138 1.00 49.19 113 ARG A CA 1
ATOM 892 C C . ARG A 1 113 ? -43.948 15.638 8.332 1.00 49.19 113 ARG A C 1
ATOM 894 O O . ARG A 1 113 ? -42.910 15.002 8.155 1.00 49.19 113 ARG A O 1
ATOM 901 N N . ARG A 1 114 ? -44.297 16.086 9.550 1.00 45.44 114 ARG A N 1
ATOM 902 C CA . ARG A 1 114 ? -43.549 15.734 10.778 1.00 45.44 114 ARG A CA 1
ATOM 903 C C . ARG A 1 114 ? -43.667 14.245 11.109 1.00 45.44 114 ARG A C 1
ATOM 905 O O . ARG A 1 114 ? -42.636 13.611 11.307 1.00 45.44 114 ARG A O 1
ATOM 912 N N . ARG A 1 115 ? -44.875 13.665 11.122 1.00 45.62 115 ARG A N 1
ATOM 913 C CA . ARG A 1 115 ? -45.069 12.225 11.392 1.00 45.62 115 ARG A CA 1
ATOM 914 C C . ARG A 1 115 ? -44.401 11.342 10.330 1.00 45.62 115 ARG A C 1
ATOM 916 O O . ARG A 1 115 ? -43.804 10.333 10.692 1.00 45.62 115 ARG A O 1
ATOM 923 N N . ALA A 1 116 ? -44.404 11.758 9.063 1.00 43.53 116 ALA A N 1
ATOM 924 C CA . ALA A 1 116 ? -43.663 11.097 7.988 1.00 43.53 116 ALA A CA 1
ATOM 925 C C . ALA A 1 116 ? -42.138 11.166 8.199 1.00 43.53 116 ALA A C 1
ATOM 927 O O . ALA A 1 116 ? -41.485 10.127 8.168 1.00 43.53 116 ALA A O 1
ATOM 928 N N . ARG A 1 117 ? -41.563 12.344 8.504 1.00 44.81 117 ARG A N 1
ATOM 929 C CA . ARG A 1 117 ? -40.124 12.457 8.830 1.00 44.81 117 ARG A CA 1
ATOM 930 C C . ARG A 1 117 ? -39.729 11.631 10.058 1.00 44.81 117 ARG A C 1
ATOM 932 O O . ARG A 1 117 ? -38.670 11.016 10.035 1.00 44.81 117 ARG A O 1
ATOM 939 N N . VAL A 1 118 ? -40.565 11.577 11.097 1.00 46.09 118 VAL A N 1
ATOM 940 C CA . VAL A 1 118 ? -40.308 10.747 12.289 1.00 46.09 118 VAL A CA 1
ATOM 941 C C . VAL A 1 118 ? -40.361 9.254 11.947 1.00 46.09 118 VAL A C 1
ATOM 943 O O . VAL A 1 118 ? -39.432 8.536 12.301 1.00 46.09 118 VAL A O 1
ATOM 946 N N . ARG A 1 119 ? -41.369 8.783 11.195 1.00 40.69 119 ARG A N 1
ATOM 947 C CA . ARG A 1 119 ? -41.441 7.375 10.751 1.00 40.69 119 ARG A CA 1
ATOM 948 C C . ARG A 1 119 ? -40.337 6.984 9.760 1.00 40.69 119 ARG A C 1
ATOM 950 O O . ARG A 1 119 ? -39.911 5.837 9.785 1.00 40.69 119 ARG A O 1
ATOM 957 N N . ALA A 1 120 ? -39.845 7.914 8.940 1.00 40.00 120 ALA A N 1
ATOM 958 C CA . ALA A 1 120 ? -38.676 7.689 8.088 1.00 40.00 120 ALA A CA 1
ATOM 959 C C . ALA A 1 120 ? -37.389 7.557 8.922 1.00 40.00 120 ALA A C 1
ATOM 961 O O . ALA A 1 120 ? -36.649 6.591 8.756 1.00 40.00 120 ALA A O 1
ATOM 96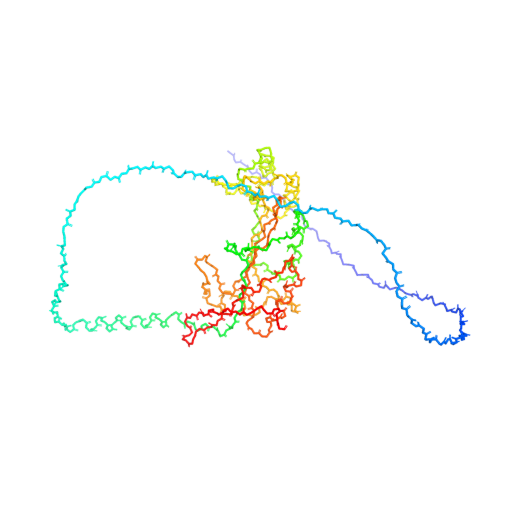2 N N . ARG A 1 121 ? -37.159 8.461 9.889 1.00 40.94 121 ARG A N 1
ATOM 963 C CA . ARG A 1 121 ? -36.001 8.384 10.803 1.00 40.94 121 ARG A CA 1
ATOM 964 C C . ARG A 1 121 ? -36.024 7.104 11.652 1.00 40.94 121 ARG A C 1
ATOM 966 O O . ARG A 1 121 ? -34.986 6.487 11.856 1.00 40.94 121 ARG A O 1
ATOM 973 N N . ALA A 1 122 ? -37.213 6.662 12.065 1.00 34.59 122 ALA A N 1
ATOM 974 C CA . ALA A 1 122 ? -37.429 5.421 12.812 1.00 34.59 122 ALA A CA 1
ATOM 975 C C . ALA A 1 122 ? -37.296 4.125 11.978 1.00 34.59 122 ALA A C 1
ATOM 977 O O . ALA A 1 122 ? -37.421 3.044 12.543 1.00 34.59 122 ALA A O 1
ATOM 978 N N . ARG A 1 123 ? -37.057 4.201 10.657 1.00 39.28 123 ARG A N 1
ATOM 979 C CA . ARG A 1 123 ? -36.887 3.026 9.775 1.00 39.28 123 ARG A CA 1
ATOM 980 C C . ARG A 1 123 ? -35.460 2.789 9.267 1.00 39.28 123 ARG A C 1
ATOM 982 O O . ARG A 1 123 ? -35.255 1.833 8.532 1.00 39.28 123 ARG A O 1
ATOM 989 N N . MET A 1 124 ? -34.486 3.616 9.658 1.00 43.19 124 MET A N 1
ATOM 990 C CA . MET A 1 124 ? -33.071 3.444 9.271 1.00 43.19 124 MET A CA 1
ATOM 991 C C . MET A 1 124 ? -32.071 3.544 10.431 1.00 43.19 124 MET A C 1
ATOM 993 O O . MET A 1 124 ? -30.873 3.438 10.208 1.00 43.19 124 MET A O 1
ATOM 997 N N . SER A 1 125 ? -32.535 3.710 11.672 1.00 43.69 125 SER A N 1
ATOM 998 C CA . SER A 1 125 ? -31.659 3.742 12.849 1.00 43.69 125 SER A CA 1
ATOM 999 C C . SER A 1 125 ? -31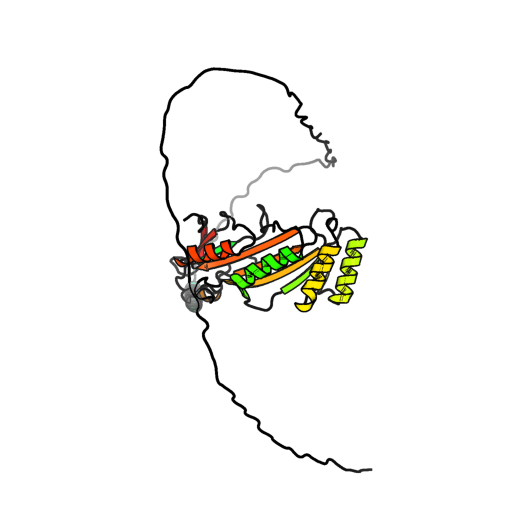.576 2.369 13.520 1.00 43.69 125 SER A C 1
ATOM 1001 O O . SER A 1 125 ? -31.948 2.221 14.684 1.00 43.69 125 SER A O 1
ATOM 1003 N N . ALA A 1 126 ? -31.088 1.359 12.790 1.00 51.34 126 ALA A N 1
ATOM 1004 C CA . ALA A 1 126 ? -30.534 0.175 13.444 1.00 51.34 126 ALA A CA 1
ATOM 1005 C C . ALA A 1 126 ? -29.391 0.655 14.351 1.00 51.34 126 ALA A C 1
ATOM 1007 O O . ALA A 1 126 ? -28.510 1.382 13.893 1.00 51.34 126 ALA A O 1
ATOM 1008 N N . ALA A 1 127 ? -29.452 0.350 15.648 1.00 50.25 127 ALA A N 1
ATOM 1009 C CA . ALA A 1 127 ? -28.511 0.916 16.607 1.00 50.25 127 ALA A CA 1
ATOM 1010 C C . ALA A 1 127 ? -27.106 0.360 16.346 1.00 50.25 127 ALA A C 1
ATOM 1012 O O . ALA A 1 127 ? -26.828 -0.793 16.671 1.00 50.25 127 ALA A O 1
ATOM 1013 N N . LEU A 1 128 ? -26.233 1.199 15.780 1.00 59.69 128 LEU A N 1
ATOM 1014 C CA . LEU A 1 128 ? -24.826 0.885 15.531 1.00 59.69 128 LEU A CA 1
ATOM 1015 C C . LEU A 1 128 ? -24.200 0.286 16.807 1.00 59.69 128 LEU A C 1
ATOM 1017 O O . LEU A 1 128 ? -24.418 0.842 17.896 1.00 59.69 128 LEU A O 1
ATOM 1021 N N . PRO A 1 129 ? -23.488 -0.853 16.731 1.00 58.38 129 PRO A N 1
ATOM 1022 C CA . PRO A 1 129 ? -22.937 -1.509 17.909 1.00 58.38 129 PRO A CA 1
ATOM 1023 C C . PRO A 1 129 ? -21.850 -0.638 18.552 1.00 58.38 129 PRO A C 1
ATOM 1025 O O . PRO A 1 129 ? -21.204 0.184 17.904 1.00 58.38 129 PRO A O 1
ATOM 1028 N N . GLY A 1 130 ? -21.673 -0.796 19.864 1.00 59.66 130 GLY A N 1
ATOM 1029 C CA . GLY A 1 130 ? -20.830 0.079 20.689 1.00 59.66 130 GLY A CA 1
ATOM 1030 C C . GLY A 1 130 ? -19.321 -0.155 20.565 1.00 59.66 130 GLY A C 1
ATOM 1031 O O . GLY A 1 130 ? -18.596 0.185 21.492 1.00 59.66 130 GLY A O 1
ATOM 1032 N N . VAL A 1 131 ? -18.858 -0.768 19.473 1.00 78.38 131 VAL A N 1
ATOM 1033 C CA . VAL A 1 131 ? -17.451 -1.133 19.270 1.00 78.38 131 VAL A CA 1
ATOM 1034 C C . VAL A 1 131 ? -16.623 0.133 19.037 1.00 78.38 131 VAL A C 1
ATOM 1036 O O . VAL A 1 131 ? -16.933 0.940 18.157 1.00 78.38 131 VAL A O 1
ATOM 1039 N N . GLU A 1 132 ? -15.559 0.312 19.821 1.00 91.12 132 GLU A N 1
ATOM 1040 C CA . GLU A 1 132 ? -14.517 1.292 19.515 1.00 91.12 132 GLU A CA 1
ATOM 1041 C C . GLU A 1 132 ? -13.514 0.695 18.528 1.00 91.12 132 GLU A C 1
ATOM 1043 O O . GLU A 1 132 ? -13.161 -0.480 18.613 1.00 91.12 132 GLU A O 1
ATOM 1048 N N . VAL A 1 133 ? -13.005 1.523 17.620 1.00 94.88 133 VAL A N 1
ATOM 1049 C CA . VAL A 1 133 ? -12.022 1.114 16.609 1.00 94.88 133 VAL A CA 1
ATOM 1050 C C . VAL A 1 133 ? -10.949 2.187 16.478 1.00 94.88 133 VAL A C 1
ATOM 1052 O O . VAL A 1 133 ? -11.226 3.387 16.583 1.00 94.88 133 VAL A O 1
ATOM 1055 N N . VAL A 1 134 ? -9.705 1.774 16.273 1.00 96.00 134 VAL A N 1
ATOM 1056 C CA . VAL A 1 134 ? -8.578 2.672 16.018 1.00 96.00 134 VAL A CA 1
ATOM 1057 C C . VAL A 1 134 ? -8.153 2.537 14.568 1.00 96.00 134 VAL A C 1
ATOM 1059 O O . VAL A 1 134 ? -7.908 1.438 14.085 1.00 96.00 134 VAL A O 1
ATOM 1062 N N . THR A 1 135 ? -8.053 3.666 13.870 1.00 95.00 135 THR A N 1
ATOM 1063 C CA . THR A 1 135 ? -7.573 3.716 12.490 1.00 95.00 135 THR A CA 1
ATOM 1064 C C . THR A 1 135 ? -6.156 4.266 12.410 1.00 95.00 135 THR A C 1
ATOM 1066 O O . THR A 1 135 ? -5.853 5.286 13.044 1.00 95.00 135 THR A O 1
ATOM 1069 N N . TYR A 1 136 ? -5.337 3.651 11.561 1.00 93.12 136 TYR A N 1
ATOM 1070 C CA . TYR A 1 136 ? -4.040 4.159 11.116 1.00 93.12 136 TYR A CA 1
ATOM 1071 C C . TYR A 1 136 ? -4.099 4.501 9.622 1.00 93.12 136 TYR A C 1
ATOM 1073 O O . TYR A 1 136 ? -4.515 3.659 8.828 1.00 93.12 136 TYR A O 1
ATOM 1081 N N . ASP A 1 137 ? -3.666 5.704 9.235 1.00 88.50 137 ASP A N 1
ATOM 1082 C CA . ASP A 1 137 ? -3.681 6.167 7.837 1.00 88.50 137 ASP A CA 1
ATOM 1083 C C . ASP A 1 137 ? -2.303 6.678 7.371 1.00 88.50 137 ASP A C 1
ATOM 1085 O O . ASP A 1 137 ? -1.900 7.801 7.677 1.00 88.50 137 ASP A O 1
ATOM 1089 N N . GLY A 1 138 ? -1.582 5.849 6.614 1.00 78.69 138 GLY A N 1
ATOM 1090 C CA . GLY A 1 138 ? -0.263 6.136 6.042 1.00 78.69 138 GLY A CA 1
ATOM 1091 C C . GLY A 1 138 ? -0.266 6.631 4.586 1.00 78.69 138 GLY A C 1
ATOM 1092 O O . GLY A 1 138 ? 0.763 6.503 3.921 1.00 78.69 138 GLY A O 1
ATOM 1093 N N . LEU A 1 139 ? -1.391 7.132 4.063 1.00 60.25 139 LEU A N 1
ATOM 1094 C CA . LEU A 1 139 ? -1.560 7.559 2.657 1.00 60.25 139 LEU A CA 1
ATOM 1095 C C . LEU A 1 139 ? -1.025 9.004 2.401 1.00 60.25 139 LEU A C 1
ATOM 1097 O O . LEU A 1 139 ? -0.365 9.557 3.285 1.00 60.25 139 LEU A O 1
ATOM 1101 N N . PRO A 1 140 ? -1.095 9.566 1.168 1.00 45.59 140 PRO A N 1
ATOM 1102 C CA . PRO A 1 140 ? 0.019 10.337 0.603 1.00 45.59 140 PRO A CA 1
ATOM 1103 C C . PRO A 1 140 ? 0.187 11.785 1.096 1.00 45.59 140 PRO A C 1
ATOM 1105 O O . PRO A 1 140 ? -0.571 12.335 1.892 1.00 45.59 140 PRO A O 1
ATOM 1108 N N . ALA A 1 141 ? 1.284 12.391 0.641 1.00 37.44 141 ALA A N 1
ATOM 1109 C CA . ALA A 1 141 ? 1.874 13.581 1.228 1.00 37.44 141 ALA A CA 1
ATOM 1110 C C . ALA A 1 141 ? 1.095 14.895 1.020 1.00 37.44 141 ALA A C 1
ATOM 1112 O O . ALA A 1 141 ? 1.093 15.467 -0.063 1.00 37.44 141 ALA A O 1
ATOM 1113 N N . ALA A 1 142 ? 0.679 15.489 2.140 1.00 32.84 142 ALA A N 1
ATOM 1114 C CA . ALA A 1 142 ? 1.034 16.881 2.456 1.00 32.84 142 ALA A CA 1
ATOM 1115 C C . ALA A 1 142 ? 2.165 16.964 3.515 1.00 32.84 142 ALA A C 1
ATOM 1117 O O . ALA A 1 142 ? 2.494 18.036 4.017 1.00 32.84 142 ALA A O 1
ATOM 1118 N N . SER A 1 143 ? 2.732 15.823 3.937 1.00 31.86 143 SER A N 1
ATOM 1119 C CA . SER A 1 143 ? 3.725 15.735 5.029 1.00 31.86 143 SER A CA 1
ATOM 1120 C C . SER A 1 143 ? 4.622 14.482 4.949 1.00 31.86 143 SER A C 1
ATOM 1122 O O . SER A 1 143 ? 4.981 13.918 5.980 1.00 31.86 143 SER A O 1
ATOM 1124 N N . GLY A 1 144 ? 4.955 14.012 3.739 1.00 41.03 144 GLY A N 1
ATOM 1125 C CA . GLY A 1 144 ? 5.757 12.790 3.540 1.00 41.03 144 GLY A CA 1
ATOM 1126 C C . GLY A 1 144 ? 4.985 11.485 3.786 1.00 41.03 144 GLY A C 1
ATOM 1127 O O . GLY A 1 144 ? 5.469 10.608 4.496 1.00 41.03 144 GLY A O 1
ATOM 1128 N N . GLY A 1 145 ? 3.764 11.392 3.248 1.00 50.44 145 GLY A N 1
ATOM 1129 C CA . GLY A 1 145 ? 2.936 10.179 3.269 1.00 50.44 145 GLY A CA 1
ATOM 1130 C C . GLY A 1 145 ? 3.339 9.156 2.199 1.00 50.44 145 GLY A C 1
ATOM 1131 O O . GLY A 1 145 ? 4.044 9.508 1.254 1.00 50.44 145 GLY A O 1
ATOM 1132 N N . ALA A 1 146 ? 2.841 7.921 2.339 1.00 57.47 146 ALA A N 1
ATOM 1133 C CA . ALA A 1 146 ? 3.442 6.680 1.835 1.00 57.47 146 ALA A CA 1
ATOM 1134 C C . ALA A 1 146 ? 4.826 6.407 2.455 1.00 57.47 146 ALA A C 1
ATOM 1136 O O . ALA A 1 146 ? 5.756 7.207 2.351 1.00 57.47 146 ALA A O 1
ATOM 1137 N N . HIS A 1 147 ? 4.997 5.250 3.096 1.00 69.31 147 HIS A N 1
ATOM 1138 C CA . HIS A 1 147 ? 6.289 4.889 3.669 1.00 69.31 147 HIS A CA 1
ATOM 1139 C C . HIS A 1 147 ? 7.250 4.463 2.555 1.00 69.31 147 HIS A C 1
ATOM 1141 O O . HIS A 1 147 ? 7.095 3.386 1.979 1.00 69.31 147 HIS A O 1
ATOM 1147 N N . ALA A 1 148 ? 8.257 5.286 2.263 1.00 80.88 148 ALA A N 1
ATOM 1148 C CA . ALA A 1 148 ? 9.334 4.913 1.352 1.00 80.88 148 ALA A CA 1
ATOM 1149 C C . ALA A 1 148 ? 10.070 3.669 1.880 1.00 80.88 148 ALA A C 1
ATOM 1151 O O . ALA A 1 148 ? 10.642 3.686 2.978 1.00 80.88 148 ALA A O 1
ATOM 1152 N N . LEU A 1 149 ? 10.066 2.593 1.093 1.00 82.56 149 LEU A N 1
ATOM 1153 C CA . LEU A 1 149 ? 10.860 1.407 1.378 1.00 82.56 149 LEU A CA 1
ATOM 1154 C C . LEU A 1 149 ? 12.331 1.786 1.190 1.00 82.56 149 LEU A C 1
ATOM 1156 O O . LEU A 1 149 ? 12.731 2.284 0.140 1.00 82.56 149 LEU A O 1
ATOM 1160 N N . ARG A 1 150 ? 13.166 1.535 2.203 1.00 80.25 150 ARG A N 1
ATOM 1161 C CA . ARG A 1 150 ? 14.619 1.802 2.120 1.00 80.25 150 ARG A CA 1
ATOM 1162 C C . ARG A 1 150 ? 15.354 0.836 1.178 1.00 80.25 150 ARG A C 1
ATOM 1164 O O . ARG A 1 150 ? 16.544 1.002 0.925 1.00 80.25 150 ARG A O 1
ATOM 1171 N N . VAL A 1 151 ? 14.639 -0.167 0.675 1.00 78.94 151 VAL A N 1
ATOM 1172 C CA . VAL A 1 151 ? 15.102 -1.174 -0.275 1.00 78.94 151 VAL A CA 1
ATOM 1173 C C . VAL A 1 151 ? 14.963 -0.615 -1.691 1.00 78.94 151 VAL A C 1
ATOM 1175 O O . VAL A 1 151 ? 13.853 -0.376 -2.157 1.00 78.94 151 VAL A O 1
ATOM 1178 N N . LYS A 1 152 ? 16.096 -0.390 -2.369 1.00 77.44 152 LYS A N 1
ATOM 1179 C CA . LYS A 1 152 ? 16.134 0.236 -3.704 1.00 77.44 152 LYS A CA 1
ATOM 1180 C C . LYS A 1 152 ? 15.856 -0.712 -4.874 1.00 77.44 152 LYS A C 1
ATOM 1182 O O . LYS A 1 152 ? 15.543 -0.231 -5.952 1.00 77.44 152 LYS A O 1
ATOM 1187 N N . ARG A 1 153 ? 16.018 -2.029 -4.696 1.00 88.50 153 ARG A N 1
ATOM 1188 C CA . ARG A 1 153 ? 15.812 -3.018 -5.768 1.00 88.50 153 ARG A CA 1
ATOM 1189 C C . ARG A 1 153 ? 14.370 -3.549 -5.758 1.00 88.50 153 ARG A C 1
ATOM 1191 O O . ARG A 1 153 ? 13.921 -3.950 -4.681 1.00 88.50 153 ARG A O 1
ATOM 1198 N N . PRO A 1 154 ? 13.686 -3.628 -6.916 1.00 94.19 154 PRO A N 1
ATOM 1199 C CA . PRO A 1 154 ? 12.350 -4.201 -7.043 1.00 94.19 154 PRO A CA 1
ATOM 1200 C C . PRO A 1 154 ? 12.130 -5.556 -6.354 1.00 94.19 154 PRO A C 1
ATOM 1202 O O . PRO A 1 154 ? 11.248 -5.639 -5.500 1.00 94.19 154 PRO A O 1
ATOM 1205 N N . ARG A 1 155 ? 12.918 -6.609 -6.643 1.00 96.00 155 ARG A N 1
ATOM 1206 C CA . ARG A 1 155 ? 12.641 -7.954 -6.083 1.00 96.00 155 ARG A CA 1
ATOM 1207 C C . ARG A 1 155 ? 12.699 -8.000 -4.547 1.00 96.00 155 ARG A C 1
ATOM 1209 O O . ARG A 1 155 ? 11.721 -8.457 -3.956 1.00 96.00 155 ARG A O 1
ATOM 1216 N N . PRO A 1 156 ? 13.742 -7.491 -3.856 1.00 95.12 156 PRO A N 1
ATOM 1217 C CA . PRO A 1 156 ? 13.755 -7.509 -2.392 1.00 95.12 156 PRO A CA 1
ATOM 1218 C C . PRO A 1 156 ? 12.722 -6.557 -1.765 1.00 95.12 156 PRO A C 1
ATOM 1220 O O . PRO A 1 156 ? 12.246 -6.815 -0.662 1.00 95.12 156 PRO A O 1
ATOM 1223 N N . ALA A 1 157 ? 12.334 -5.475 -2.454 1.00 95.38 157 ALA A N 1
ATOM 1224 C CA . ALA A 1 157 ? 11.257 -4.595 -1.993 1.00 95.38 157 ALA A CA 1
ATOM 1225 C C . ALA A 1 157 ? 9.888 -5.298 -2.065 1.00 95.38 157 ALA A C 1
ATOM 1227 O O . ALA A 1 157 ? 9.109 -5.232 -1.114 1.00 95.38 157 ALA A O 1
ATOM 1228 N N . TRP A 1 158 ? 9.632 -6.037 -3.148 1.00 97.00 158 TRP A N 1
ATOM 1229 C CA . TRP A 1 158 ? 8.459 -6.894 -3.315 1.00 97.00 158 TRP A CA 1
ATOM 1230 C C . TRP A 1 158 ? 8.401 -8.018 -2.270 1.00 97.00 158 TRP A C 1
ATOM 1232 O O . TRP A 1 158 ? 7.395 -8.156 -1.576 1.00 97.00 158 TRP A O 1
ATOM 1242 N N . GLN A 1 159 ? 9.501 -8.754 -2.074 1.00 96.69 159 GLN A N 1
ATOM 1243 C CA . GLN A 1 159 ? 9.614 -9.816 -1.061 1.00 96.69 159 GLN A CA 1
ATOM 1244 C C . GLN A 1 159 ? 9.330 -9.306 0.360 1.00 96.69 159 GLN A C 1
ATOM 1246 O O . GLN A 1 159 ? 8.679 -9.997 1.145 1.00 96.69 159 GLN A O 1
ATOM 1251 N N . ALA A 1 160 ? 9.763 -8.085 0.688 1.00 95.38 160 ALA A N 1
ATOM 1252 C CA . ALA A 1 160 ? 9.498 -7.464 1.984 1.00 95.38 160 ALA A CA 1
ATOM 1253 C C . ALA A 1 160 ? 8.006 -7.116 2.178 1.00 95.38 160 ALA A C 1
ATOM 1255 O O . ALA A 1 160 ? 7.471 -7.286 3.274 1.00 95.38 160 ALA A O 1
ATOM 1256 N N . VAL A 1 161 ? 7.310 -6.689 1.116 1.00 95.81 161 VAL A N 1
ATOM 1257 C CA . VAL A 1 161 ? 5.850 -6.472 1.133 1.00 95.81 161 VAL A CA 1
ATOM 1258 C C . VAL A 1 161 ? 5.089 -7.799 1.224 1.00 95.81 161 VAL A C 1
ATOM 1260 O O . VAL A 1 161 ? 4.173 -7.908 2.036 1.00 95.81 161 VAL A O 1
ATOM 1263 N N . GLN A 1 162 ? 5.478 -8.824 0.458 1.00 96.31 162 GLN A N 1
ATOM 1264 C CA . GLN A 1 162 ? 4.868 -10.159 0.537 1.00 96.31 162 GLN A CA 1
ATOM 1265 C C . GLN A 1 162 ? 5.030 -10.788 1.927 1.00 96.31 162 GLN A C 1
ATOM 1267 O O . GLN A 1 162 ? 4.068 -11.335 2.464 1.00 96.31 162 GLN A O 1
ATOM 1272 N N . SER A 1 163 ? 6.217 -10.663 2.530 1.00 96.75 163 SER A N 1
ATOM 1273 C CA . SER A 1 163 ? 6.500 -11.144 3.891 1.00 96.75 163 SER A CA 1
ATOM 1274 C C . SER A 1 163 ? 5.583 -10.491 4.926 1.00 96.75 163 SER A C 1
ATOM 1276 O O . SER A 1 163 ? 4.994 -11.190 5.749 1.00 96.75 163 SER A O 1
ATOM 1278 N N . PHE A 1 164 ? 5.407 -9.166 4.849 1.00 96.00 164 PHE A N 1
ATOM 1279 C CA . PHE A 1 164 ? 4.450 -8.442 5.687 1.00 96.00 164 PHE A CA 1
ATOM 1280 C C . PHE A 1 164 ? 3.012 -8.936 5.472 1.00 96.00 164 PHE A C 1
ATOM 1282 O O . PHE A 1 164 ? 2.314 -9.231 6.441 1.00 96.00 164 PHE A O 1
ATOM 1289 N N . ALA A 1 165 ? 2.578 -9.047 4.213 1.00 95.38 165 ALA A N 1
ATOM 1290 C CA . ALA A 1 165 ? 1.213 -9.434 3.880 1.00 95.38 165 ALA A CA 1
ATOM 1291 C C . ALA A 1 165 ? 0.875 -10.824 4.448 1.00 95.38 165 ALA A C 1
ATOM 1293 O O . ALA A 1 165 ? -0.044 -10.953 5.248 1.00 95.38 165 ALA A O 1
ATOM 1294 N N . HIS A 1 166 ? 1.691 -11.835 4.140 1.00 95.38 166 HIS A N 1
ATOM 1295 C CA . HIS A 1 166 ? 1.537 -13.201 4.652 1.00 95.38 166 HIS A CA 1
ATOM 1296 C C . HIS A 1 166 ? 1.557 -13.279 6.196 1.00 95.38 166 HIS A C 1
ATOM 1298 O O . HIS A 1 166 ? 0.870 -14.101 6.812 1.00 95.38 166 HIS A O 1
ATOM 1304 N N . ALA A 1 167 ? 2.335 -12.414 6.854 1.00 96.25 167 ALA A N 1
ATOM 1305 C CA . ALA A 1 167 ? 2.421 -12.385 8.310 1.00 96.25 167 ALA A CA 1
ATOM 1306 C C . ALA A 1 167 ? 1.222 -11.709 9.000 1.00 96.25 167 ALA A C 1
ATOM 1308 O O . ALA A 1 167 ? 0.874 -12.119 10.110 1.00 96.25 167 ALA A O 1
ATOM 1309 N N . CYS A 1 168 ? 0.590 -10.702 8.389 1.00 97.06 168 CYS A N 1
ATOM 1310 C CA . CYS A 1 168 ? -0.330 -9.806 9.102 1.00 97.06 168 CYS A CA 1
ATOM 1311 C C . CYS A 1 168 ? -1.710 -9.595 8.467 1.00 97.06 168 CYS A C 1
ATOM 1313 O O . CYS A 1 168 ? -2.569 -9.023 9.141 1.00 97.06 168 CYS A O 1
ATOM 1315 N N . VAL A 1 169 ? -1.941 -9.982 7.208 1.00 95.50 169 VAL A N 1
ATOM 1316 C CA . VAL A 1 169 ? -3.186 -9.645 6.500 1.00 95.50 169 VAL A CA 1
ATOM 1317 C C . VAL A 1 169 ? -3.768 -10.820 5.719 1.00 95.50 169 VAL A C 1
ATOM 1319 O O . VAL A 1 169 ? -3.051 -11.691 5.235 1.00 95.50 169 VAL A O 1
ATOM 1322 N N . ASP A 1 170 ? -5.085 -10.792 5.558 1.00 95.06 170 ASP A N 1
ATOM 1323 C CA . ASP A 1 170 ? -5.865 -11.730 4.753 1.00 95.06 170 ASP A CA 1
ATOM 1324 C C . ASP A 1 170 ? -6.651 -10.952 3.674 1.00 95.06 170 ASP A C 1
ATOM 1326 O O . ASP A 1 170 ? -7.363 -10.007 4.024 1.00 95.06 170 ASP A O 1
ATOM 1330 N N . PRO A 1 171 ? -6.506 -11.253 2.368 1.00 92.88 171 PRO A N 1
ATOM 1331 C CA . PRO A 1 171 ? -7.188 -10.510 1.306 1.00 92.88 171 PRO A CA 1
ATOM 1332 C C . PRO A 1 171 ? -8.718 -10.648 1.354 1.00 92.88 171 PRO A C 1
ATOM 1334 O O . PRO A 1 171 ? -9.251 -11.751 1.419 1.00 92.88 171 PRO A O 1
ATOM 1337 N N . VAL A 1 172 ? -9.443 -9.531 1.229 1.00 90.31 172 VAL A N 1
ATOM 1338 C CA . VAL A 1 172 ? -10.919 -9.539 1.112 1.00 90.31 172 VAL A CA 1
ATOM 1339 C C . VAL A 1 172 ? -11.377 -9.969 -0.290 1.00 90.31 172 VAL A C 1
ATOM 1341 O O . VAL A 1 172 ? -12.477 -10.493 -0.456 1.00 90.31 172 VAL A O 1
ATOM 1344 N N . ALA A 1 173 ? -10.533 -9.757 -1.300 1.00 86.12 173 ALA A N 1
ATOM 1345 C CA . ALA A 1 173 ? -10.768 -10.110 -2.696 1.00 86.12 173 ALA A CA 1
ATOM 1346 C C . ALA A 1 173 ? -9.434 -10.353 -3.426 1.00 86.12 173 ALA A C 1
ATOM 1348 O O . ALA A 1 173 ? -8.361 -10.085 -2.876 1.00 86.12 173 ALA A O 1
ATOM 1349 N N . ASP A 1 174 ? -9.501 -10.812 -4.681 1.00 85.19 174 ASP A N 1
ATOM 1350 C CA . ASP A 1 174 ? -8.323 -10.972 -5.541 1.00 85.19 174 ASP A CA 1
ATOM 1351 C C . ASP A 1 174 ? -7.495 -9.670 -5.619 1.00 85.19 174 ASP A C 1
ATOM 1353 O O . ASP A 1 174 ? -8.044 -8.600 -5.916 1.00 85.19 174 ASP A O 1
ATOM 1357 N N . PRO A 1 175 ? -6.167 -9.729 -5.408 1.00 84.12 175 PRO A N 1
ATOM 1358 C CA . PRO A 1 175 ? -5.320 -8.544 -5.404 1.00 84.12 175 PRO A CA 1
ATOM 1359 C C . PRO A 1 175 ? -5.248 -7.887 -6.788 1.00 84.12 175 PRO A C 1
ATOM 1361 O O . PRO A 1 175 ? -5.007 -8.544 -7.805 1.00 84.12 175 PRO A O 1
ATOM 1364 N N . THR A 1 176 ? -5.379 -6.558 -6.839 1.00 93.81 176 THR A N 1
ATOM 1365 C CA . THR A 1 176 ? -5.191 -5.814 -8.089 1.00 93.81 176 THR A CA 1
ATOM 1366 C C . THR A 1 176 ? -3.708 -5.535 -8.305 1.00 93.81 176 THR A C 1
ATOM 1368 O O . THR A 1 176 ? -3.128 -4.652 -7.674 1.00 93.81 176 THR A O 1
ATOM 1371 N N . LEU A 1 177 ? -3.107 -6.277 -9.237 1.00 97.62 177 LEU A N 1
ATOM 1372 C CA . LEU A 1 177 ? -1.741 -6.068 -9.717 1.00 97.62 177 LEU A CA 1
ATOM 1373 C C . LEU A 1 177 ? -1.765 -5.301 -11.047 1.00 97.62 177 LEU A C 1
ATOM 1375 O O . LEU A 1 177 ? -2.441 -5.703 -11.998 1.00 97.62 177 LEU A O 1
ATOM 1379 N N . THR A 1 178 ? -1.044 -4.182 -11.114 1.00 98.00 178 THR A N 1
ATOM 1380 C CA . THR A 1 178 ? -0.990 -3.301 -12.294 1.00 98.00 178 THR A CA 1
ATOM 1381 C C . THR A 1 178 ? 0.436 -2.811 -12.528 1.00 98.00 178 THR A C 1
ATOM 1383 O O . THR A 1 178 ? 1.058 -2.281 -11.612 1.00 98.00 178 THR A O 1
ATOM 1386 N N . LEU A 1 179 ? 0.954 -2.947 -13.749 1.00 98.44 179 LEU A N 1
ATOM 1387 C CA . LEU A 1 179 ? 2.167 -2.249 -14.178 1.00 98.44 179 LEU A CA 1
ATOM 1388 C C . LEU A 1 179 ? 1.758 -0.860 -14.666 1.00 98.44 179 LEU A C 1
ATOM 1390 O O . LEU A 1 179 ? 1.002 -0.754 -15.630 1.00 98.44 179 LEU A O 1
ATOM 1394 N N . HIS A 1 180 ? 2.256 0.188 -14.014 1.00 97.75 180 HIS A N 1
ATOM 1395 C CA . HIS A 1 180 ? 2.143 1.567 -14.487 1.00 97.75 180 HIS A CA 1
ATOM 1396 C C . HIS A 1 180 ? 3.464 1.980 -15.145 1.00 97.75 180 HIS A C 1
ATOM 1398 O O . HIS A 1 180 ? 4.527 1.761 -14.569 1.00 97.75 180 HIS A O 1
ATOM 1404 N N . LEU A 1 181 ? 3.381 2.609 -16.317 1.00 97.69 181 LEU A N 1
ATOM 1405 C CA . LEU A 1 181 ? 4.471 3.307 -17.002 1.00 97.69 181 LEU A CA 1
ATOM 1406 C C . LEU A 1 181 ? 4.066 4.776 -17.139 1.00 97.69 181 LEU A C 1
ATOM 1408 O O . LEU A 1 181 ? 3.024 5.079 -17.730 1.00 97.69 181 LEU A O 1
ATOM 1412 N N . TRP A 1 182 ? 4.862 5.689 -16.598 1.00 97.00 182 TRP A N 1
ATOM 1413 C CA . TRP A 1 182 ? 4.653 7.129 -16.743 1.00 97.00 182 TRP A CA 1
ATOM 1414 C C . TRP A 1 182 ? 5.304 7.653 -18.030 1.00 97.00 182 TRP A C 1
ATOM 1416 O O . TRP A 1 182 ? 6.133 6.986 -18.644 1.00 97.00 182 TRP A O 1
ATOM 1426 N N . LYS A 1 183 ? 4.883 8.835 -18.490 1.00 94.25 183 LYS A N 1
ATOM 1427 C CA . LYS A 1 183 ? 5.509 9.526 -19.630 1.00 94.25 183 LYS A CA 1
ATOM 1428 C C . LYS A 1 183 ? 6.587 10.503 -19.158 1.00 94.25 183 LYS A C 1
ATOM 1430 O O . LYS A 1 183 ? 6.610 10.880 -17.988 1.00 94.25 183 LYS A O 1
ATOM 1435 N N . GLY A 1 184 ? 7.434 10.925 -20.097 1.00 93.12 184 GLY A N 1
ATOM 1436 C CA . GLY A 1 184 ? 8.524 11.865 -19.840 1.00 93.12 184 GLY A CA 1
ATOM 1437 C C . GLY A 1 184 ? 9.697 11.225 -19.103 1.00 93.12 184 GLY A C 1
ATOM 1438 O O . GLY A 1 184 ? 10.186 11.800 -18.144 1.00 93.12 184 GLY A O 1
ATOM 1439 N N . GLY A 1 185 ? 10.097 10.007 -19.477 1.00 93.88 185 GLY A N 1
ATOM 1440 C CA . GLY A 1 185 ? 11.392 9.425 -19.100 1.00 93.88 185 GLY A CA 1
ATOM 1441 C C . GLY A 1 185 ? 12.271 9.198 -20.335 1.00 93.88 185 GLY A C 1
ATOM 1442 O O . GLY A 1 185 ? 11.843 9.542 -21.440 1.00 93.88 185 GLY A O 1
ATOM 1443 N N . PRO A 1 186 ? 13.469 8.601 -20.179 1.00 95.69 186 PRO A N 1
ATOM 1444 C CA . PRO A 1 186 ? 14.325 8.213 -21.302 1.00 95.69 186 PRO A CA 1
ATOM 1445 C C . PRO A 1 186 ? 13.529 7.443 -22.378 1.00 95.69 186 PRO A C 1
ATOM 1447 O O . PRO A 1 186 ? 12.831 6.486 -22.017 1.00 95.69 186 PRO A O 1
ATOM 1450 N N . PRO A 1 187 ? 13.545 7.864 -23.662 1.00 94.56 187 PRO A N 1
ATOM 1451 C CA . PRO A 1 187 ? 12.693 7.269 -24.695 1.00 94.56 187 PRO A CA 1
ATOM 1452 C C . PRO A 1 187 ? 12.960 5.779 -24.909 1.00 94.56 187 PRO A C 1
ATOM 1454 O O . PRO A 1 187 ? 12.027 4.986 -24.893 1.00 94.56 187 PRO A O 1
ATOM 1457 N N . ASP A 1 188 ? 14.234 5.402 -24.986 1.00 95.44 188 ASP A N 1
ATOM 1458 C CA . ASP A 1 188 ? 14.743 4.034 -25.106 1.00 95.44 188 ASP A CA 1
ATOM 1459 C C . ASP A 1 188 ? 14.226 3.107 -23.993 1.00 95.44 188 ASP A C 1
ATOM 1461 O O . ASP A 1 188 ? 13.665 2.041 -24.258 1.00 95.44 188 ASP A O 1
ATOM 1465 N N . VAL A 1 189 ? 14.331 3.540 -22.734 1.00 96.31 189 VAL A N 1
ATOM 1466 C CA . VAL A 1 189 ? 13.828 2.779 -21.580 1.00 96.31 189 VAL A CA 1
ATOM 1467 C C . VAL A 1 189 ? 12.294 2.738 -21.578 1.00 96.31 189 VAL A C 1
ATOM 1469 O O . VAL A 1 189 ? 11.692 1.720 -21.234 1.00 96.31 189 VAL A O 1
ATOM 1472 N N . SER A 1 190 ? 11.644 3.827 -21.998 1.00 96.56 190 SER A N 1
ATOM 1473 C CA . SER A 1 190 ? 10.180 3.932 -22.087 1.00 96.56 190 SER A CA 1
ATOM 1474 C C . SER A 1 190 ? 9.583 3.053 -23.192 1.00 96.56 190 SER A C 1
ATOM 1476 O O . SER A 1 190 ? 8.455 2.575 -23.050 1.00 96.56 190 SER A O 1
ATOM 1478 N N . GLU A 1 191 ? 10.310 2.849 -24.290 1.00 96.69 191 GLU A N 1
ATOM 1479 C CA . GLU A 1 191 ? 9.934 1.967 -25.394 1.00 96.69 191 GLU A CA 1
ATOM 1480 C C . GLU A 1 191 ? 10.202 0.504 -25.037 1.00 96.69 191 GLU A C 1
ATOM 1482 O O . GLU A 1 191 ? 9.276 -0.298 -25.132 1.00 96.69 191 GLU A O 1
ATOM 1487 N N . SER A 1 192 ? 11.375 0.179 -24.485 1.00 97.19 192 SER A N 1
ATOM 1488 C CA . SER A 1 192 ? 11.702 -1.168 -23.986 1.00 97.19 192 SER A CA 1
ATOM 1489 C C . SER A 1 192 ? 10.677 -1.680 -22.958 1.00 97.19 192 SER A C 1
ATOM 1491 O O . SER A 1 192 ? 10.114 -2.768 -23.107 1.00 97.19 192 SER A O 1
ATOM 1493 N N . LEU A 1 193 ? 10.314 -0.859 -21.962 1.00 97.62 193 LEU A N 1
ATOM 1494 C CA . LEU A 1 193 ? 9.273 -1.205 -20.982 1.00 97.62 193 LEU A CA 1
ATOM 1495 C C . LEU A 1 193 ? 7.879 -1.364 -21.618 1.00 97.62 193 LEU A C 1
ATOM 1497 O O . LEU A 1 193 ? 7.075 -2.173 -21.145 1.00 97.62 193 LEU A O 1
ATOM 1501 N N . ARG A 1 194 ? 7.576 -0.618 -22.689 1.00 97.12 194 ARG A N 1
ATOM 1502 C CA . ARG A 1 194 ? 6.306 -0.713 -23.428 1.00 97.12 194 ARG A CA 1
ATOM 1503 C C . ARG A 1 194 ? 6.250 -1.961 -24.303 1.00 97.12 194 ARG A C 1
ATOM 1505 O O . ARG A 1 194 ? 5.192 -2.588 -24.363 1.00 97.12 194 ARG A O 1
ATOM 1512 N N . GLU A 1 195 ? 7.349 -2.329 -24.952 1.00 97.00 195 GLU A N 1
ATOM 1513 C CA . GLU A 1 195 ? 7.482 -3.559 -25.733 1.00 97.00 195 GLU A CA 1
ATOM 1514 C C . GLU A 1 195 ? 7.365 -4.778 -24.815 1.00 97.00 195 GLU A C 1
ATOM 1516 O O . GLU A 1 195 ? 6.499 -5.627 -25.034 1.00 97.00 195 GLU A O 1
ATOM 1521 N N . PHE A 1 196 ? 8.128 -4.805 -23.713 1.00 98.06 196 PHE A N 1
ATOM 1522 C CA . PHE A 1 196 ? 8.017 -5.835 -22.681 1.00 98.06 196 PHE A CA 1
ATOM 1523 C C . PHE A 1 196 ? 6.566 -6.007 -22.209 1.00 98.06 196 PHE A C 1
ATOM 1525 O O . PHE A 1 196 ? 6.046 -7.127 -22.200 1.00 98.06 196 PHE A O 1
ATOM 1532 N N . ALA A 1 197 ? 5.892 -4.910 -21.847 1.00 97.50 197 ALA A N 1
ATOM 1533 C CA . ALA A 1 197 ? 4.517 -4.959 -21.362 1.00 97.50 197 ALA A CA 1
ATOM 1534 C C . ALA A 1 197 ? 3.528 -5.427 -22.444 1.00 97.50 197 ALA A C 1
ATOM 1536 O O . ALA A 1 197 ? 2.653 -6.240 -22.155 1.00 97.50 197 ALA A O 1
ATOM 1537 N N . SER A 1 198 ? 3.688 -4.982 -23.692 1.00 95.31 198 SER A N 1
ATOM 1538 C CA . SER A 1 198 ? 2.811 -5.382 -24.804 1.00 95.31 198 SER A CA 1
ATOM 1539 C C . SER A 1 198 ? 2.960 -6.869 -25.145 1.00 95.31 198 SER A C 1
ATOM 1541 O O . SER A 1 198 ? 1.961 -7.548 -25.372 1.00 95.31 198 SER A O 1
ATOM 1543 N N . THR A 1 199 ? 4.186 -7.394 -25.101 1.00 96.81 199 THR A N 1
ATOM 1544 C CA . THR A 1 199 ? 4.498 -8.804 -25.378 1.00 96.81 199 THR A CA 1
ATOM 1545 C C . THR A 1 199 ? 4.066 -9.740 -24.244 1.00 96.81 199 THR A C 1
ATOM 1547 O O . THR A 1 199 ? 3.519 -10.808 -24.507 1.00 96.81 199 THR A O 1
ATOM 1550 N N . ASN A 1 200 ? 4.274 -9.354 -22.978 1.00 97.25 200 ASN A N 1
ATOM 1551 C CA . ASN A 1 200 ? 4.092 -10.254 -21.827 1.00 97.25 200 ASN A CA 1
ATOM 1552 C C . ASN A 1 200 ? 2.766 -10.054 -21.071 1.00 97.25 200 ASN A C 1
ATOM 1554 O O . ASN A 1 200 ? 2.275 -10.987 -20.436 1.00 97.25 200 ASN A O 1
ATOM 1558 N N . LEU A 1 201 ? 2.179 -8.853 -21.121 1.00 97.19 201 LEU A N 1
ATOM 1559 C CA . LEU A 1 201 ? 0.919 -8.505 -20.445 1.00 97.19 201 LEU A CA 1
ATOM 1560 C C . LEU A 1 201 ? -0.231 -8.246 -21.436 1.00 97.19 201 LEU A C 1
ATOM 1562 O O . LEU A 1 201 ? -1.391 -8.182 -21.028 1.00 97.19 201 LEU A O 1
ATOM 1566 N N . GLY A 1 202 ? 0.073 -8.122 -22.732 1.00 94.00 202 GLY A N 1
ATOM 1567 C CA . GLY A 1 202 ? -0.900 -7.878 -23.792 1.00 94.00 202 GLY A CA 1
ATOM 1568 C C . GLY A 1 202 ? -1.359 -6.419 -23.864 1.00 94.00 202 GLY A C 1
ATOM 1569 O O . GLY A 1 202 ? -0.586 -5.478 -23.674 1.00 94.00 202 GLY A O 1
ATOM 1570 N N . GLY A 1 203 ? -2.642 -6.221 -24.175 1.00 92.38 203 GLY A N 1
ATOM 1571 C CA . GLY A 1 203 ? -3.220 -4.888 -24.344 1.00 92.38 203 GLY A CA 1
ATOM 1572 C C . GLY A 1 203 ? -3.208 -4.054 -23.050 1.00 92.38 203 GLY A C 1
ATOM 1573 O O . GLY A 1 203 ? -3.479 -4.588 -21.971 1.00 92.38 203 GLY A O 1
ATOM 1574 N N . PRO A 1 204 ? -2.938 -2.737 -23.127 1.00 94.62 204 PRO A N 1
ATOM 1575 C CA . PRO A 1 204 ? -3.022 -1.856 -21.968 1.00 94.62 204 PRO A CA 1
ATOM 1576 C C . PRO A 1 204 ? -4.469 -1.751 -21.467 1.00 94.62 204 PRO A C 1
ATOM 1578 O O . PRO A 1 204 ? -5.404 -1.550 -22.240 1.00 94.62 204 PRO A O 1
ATOM 1581 N N . ARG A 1 205 ? -4.638 -1.842 -20.146 1.00 92.75 205 ARG A N 1
ATOM 1582 C CA . ARG A 1 205 ? -5.907 -1.649 -19.427 1.00 92.75 205 ARG A CA 1
ATOM 1583 C C . ARG A 1 205 ? -6.346 -0.185 -19.448 1.00 92.75 205 ARG A C 1
ATOM 1585 O O . ARG A 1 205 ? -7.534 0.092 -19.591 1.00 92.75 205 ARG A O 1
ATOM 1592 N N . THR A 1 206 ? -5.393 0.730 -19.281 1.00 93.81 206 THR A N 1
ATOM 1593 C CA . THR A 1 206 ? -5.638 2.175 -19.224 1.00 93.81 206 THR A CA 1
ATOM 1594 C C . THR A 1 206 ? -4.582 2.905 -20.047 1.00 93.81 206 THR A C 1
ATOM 1596 O O . THR A 1 206 ? -3.392 2.593 -19.974 1.00 93.81 206 THR A O 1
ATOM 1599 N N . GLN A 1 207 ? -4.991 3.936 -20.782 1.00 93.25 207 GLN A N 1
ATOM 1600 C CA . GLN A 1 207 ? -4.088 4.944 -21.334 1.00 93.25 207 GLN A CA 1
ATOM 1601 C C . GLN A 1 207 ? -4.579 6.331 -20.933 1.00 93.25 207 GLN A C 1
ATOM 1603 O O . GLN A 1 207 ? -5.778 6.602 -20.939 1.00 93.25 207 GLN A O 1
ATOM 1608 N N . SER A 1 208 ? -3.649 7.211 -20.574 1.00 92.94 208 SER A N 1
ATOM 1609 C CA . SER A 1 208 ? -3.951 8.581 -20.169 1.00 92.94 208 SER A CA 1
ATOM 1610 C C . SER A 1 208 ? -2.988 9.576 -20.825 1.00 92.94 208 SER A C 1
ATOM 1612 O O . SER A 1 208 ? -2.073 9.214 -21.578 1.00 92.94 208 SER A O 1
ATOM 1614 N N . ARG A 1 209 ? -3.160 10.871 -20.531 1.00 91.69 209 ARG A N 1
ATOM 1615 C CA . ARG A 1 209 ? -2.192 11.891 -20.955 1.00 91.69 209 ARG A CA 1
ATOM 1616 C C . ARG A 1 209 ? -0.812 11.678 -20.322 1.00 91.69 209 ARG A C 1
ATOM 1618 O O . ARG A 1 209 ? 0.165 11.969 -21.001 1.00 91.69 209 ARG A O 1
ATOM 1625 N N . THR A 1 210 ? -0.726 11.106 -19.119 1.00 92.06 210 THR A N 1
ATOM 1626 C CA . THR A 1 210 ? 0.500 11.012 -18.298 1.00 92.06 210 THR A CA 1
ATOM 1627 C C . THR A 1 210 ? 1.007 9.585 -18.044 1.00 92.06 210 THR A C 1
ATOM 1629 O O . THR A 1 210 ? 2.134 9.428 -17.581 1.00 92.06 210 THR A O 1
ATOM 1632 N N . SER A 1 211 ? 0.221 8.547 -18.352 1.0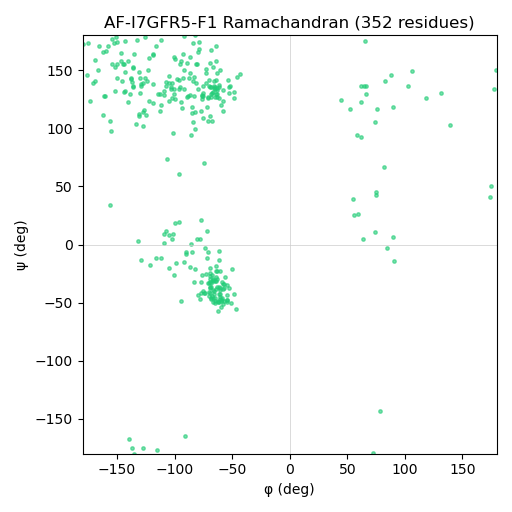0 95.12 211 SER A N 1
ATOM 1633 C CA . SER A 1 211 ? 0.543 7.140 -18.062 1.00 95.12 211 SER A CA 1
ATOM 1634 C C . SER A 1 211 ? 0.015 6.146 -19.110 1.00 95.12 211 SER A C 1
ATOM 1636 O O . SER A 1 211 ? -0.844 6.457 -19.940 1.00 95.12 211 SER A O 1
ATOM 1638 N N . THR A 1 212 ? 0.534 4.920 -19.066 1.00 97.38 212 THR A N 1
ATOM 1639 C CA . THR A 1 212 ? -0.059 3.699 -19.633 1.00 97.38 212 THR A CA 1
ATOM 1640 C C . THR A 1 212 ? -0.039 2.614 -18.557 1.00 97.38 212 THR A C 1
ATOM 1642 O O . THR A 1 212 ? 0.890 2.567 -17.753 1.00 97.38 212 THR A O 1
ATOM 1645 N N . GLU A 1 213 ? -1.072 1.776 -18.504 1.00 97.81 213 GLU A N 1
ATOM 1646 C CA . GLU A 1 213 ? -1.276 0.812 -17.421 1.00 97.81 213 GLU A CA 1
ATOM 1647 C C . GLU A 1 213 ? -1.691 -0.551 -17.976 1.00 97.81 213 GLU A C 1
ATOM 1649 O O . GLU A 1 213 ? -2.580 -0.625 -18.824 1.00 97.81 213 GLU A O 1
ATOM 1654 N N . TRP A 1 214 ? -1.105 -1.633 -17.466 1.00 98.25 214 TRP A N 1
ATOM 1655 C CA . TRP A 1 214 ? -1.417 -3.016 -17.845 1.00 98.25 214 TRP A CA 1
ATOM 1656 C C . TRP A 1 214 ? -1.806 -3.827 -16.612 1.00 98.25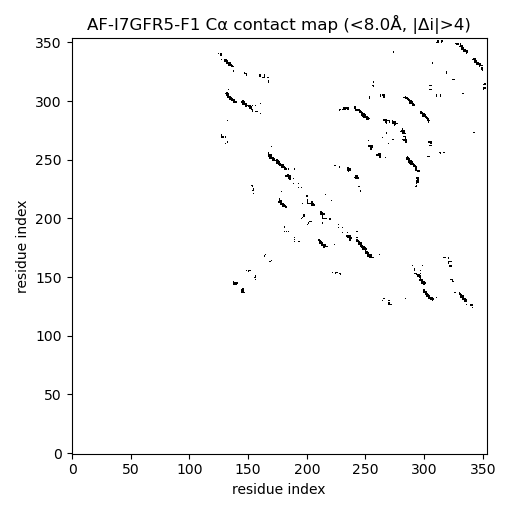 214 TRP A C 1
ATOM 1658 O O . TRP A 1 214 ? -1.181 -3.696 -15.559 1.00 98.25 214 TRP A O 1
ATOM 1668 N N . ARG A 1 215 ? -2.810 -4.706 -16.733 1.00 97.38 215 ARG A N 1
ATOM 1669 C CA . ARG A 1 215 ? -3.116 -5.674 -15.669 1.00 97.38 215 ARG A CA 1
ATOM 1670 C C . ARG A 1 215 ? -2.002 -6.718 -15.626 1.00 97.38 215 ARG A C 1
ATOM 1672 O O . ARG A 1 215 ? -1.712 -7.348 -16.635 1.00 97.38 215 ARG A O 1
ATOM 1679 N N . VAL A 1 216 ? -1.421 -6.926 -14.452 1.00 97.94 216 VAL A N 1
ATOM 1680 C CA . VAL A 1 216 ? -0.415 -7.966 -14.220 1.00 97.94 216 VAL A CA 1
ATOM 1681 C C . VAL A 1 216 ? -1.117 -9.202 -13.660 1.00 97.94 216 VAL A C 1
ATOM 1683 O O . VAL A 1 216 ? -1.988 -9.094 -12.796 1.00 97.94 216 VAL A O 1
ATOM 1686 N N . ARG A 1 217 ? -0.772 -10.383 -14.178 1.00 95.25 217 ARG A N 1
ATOM 1687 C CA . ARG A 1 217 ? -1.158 -11.667 -13.576 1.00 95.25 217 ARG A CA 1
ATOM 1688 C C . ARG A 1 217 ? -0.097 -12.099 -12.563 1.00 95.25 217 ARG A C 1
ATOM 1690 O O . ARG A 1 217 ? 1.059 -11.708 -12.698 1.00 95.25 217 ARG A O 1
ATOM 1697 N N . VAL A 1 218 ? -0.463 -12.934 -11.590 1.00 92.69 218 VAL A N 1
ATOM 1698 C CA . VAL A 1 218 ? 0.467 -13.407 -10.543 1.00 92.69 218 VAL A CA 1
ATOM 1699 C C . VAL A 1 218 ? 1.681 -14.133 -11.141 1.00 92.69 218 VAL A C 1
ATOM 1701 O O . VAL A 1 218 ? 2.799 -13.908 -10.692 1.00 92.69 218 VAL A O 1
ATOM 1704 N N . ASP A 1 219 ? 1.490 -14.918 -12.204 1.00 94.81 219 ASP A N 1
ATOM 1705 C CA . ASP A 1 219 ? 2.560 -15.628 -12.920 1.00 94.81 219 ASP A CA 1
ATOM 1706 C C . ASP A 1 219 ? 3.510 -14.704 -13.709 1.00 94.81 219 ASP A C 1
ATOM 1708 O O . ASP A 1 219 ? 4.643 -15.080 -13.988 1.00 94.81 219 ASP A O 1
ATOM 1712 N N . ALA A 1 220 ? 3.085 -13.476 -14.025 1.00 97.12 220 ALA A N 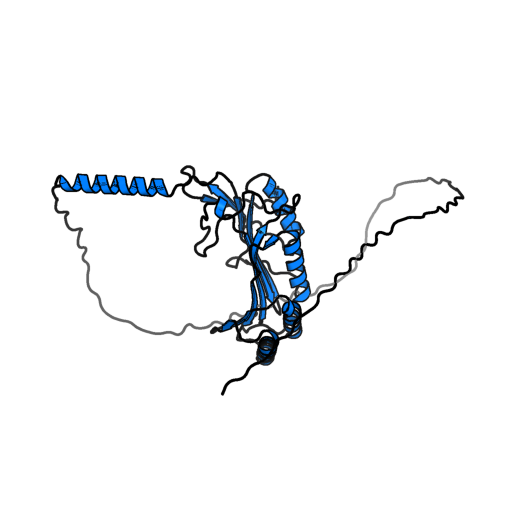1
ATOM 1713 C CA . ALA A 1 220 ? 3.901 -12.490 -14.735 1.00 97.12 220 ALA A CA 1
ATOM 1714 C C . ALA A 1 220 ? 4.725 -11.578 -13.799 1.00 97.12 220 ALA A C 1
ATOM 1716 O O . ALA A 1 220 ? 5.539 -10.786 -14.278 1.00 97.12 220 ALA A O 1
ATOM 1717 N N . VAL A 1 221 ? 4.530 -11.663 -12.475 1.00 97.50 221 VAL A N 1
ATOM 1718 C CA . VAL A 1 221 ? 5.139 -10.746 -11.491 1.00 97.50 221 VAL A CA 1
ATOM 1719 C C . VAL A 1 221 ? 6.667 -10.757 -11.546 1.00 97.50 221 VAL A C 1
ATOM 1721 O O . VAL A 1 221 ? 7.267 -9.688 -11.625 1.00 97.50 221 VAL A O 1
ATOM 1724 N N . ASP A 1 222 ? 7.309 -11.928 -11.562 1.00 97.81 222 ASP A N 1
ATOM 1725 C CA . ASP A 1 222 ? 8.779 -12.014 -11.583 1.00 97.81 222 ASP A CA 1
ATOM 1726 C C . ASP A 1 222 ? 9.395 -11.483 -12.886 1.00 97.81 222 ASP A C 1
ATOM 1728 O O . ASP A 1 222 ? 10.501 -10.938 -12.865 1.00 97.81 222 ASP A O 1
ATOM 1732 N N . GLY A 1 223 ? 8.668 -11.581 -14.005 1.00 98.00 223 GLY A N 1
ATOM 1733 C CA . GLY A 1 223 ? 9.054 -10.961 -15.274 1.00 98.00 223 GLY A CA 1
ATOM 1734 C C . GLY A 1 223 ? 8.982 -9.435 -15.204 1.00 98.00 223 GLY A C 1
ATOM 1735 O O . GLY A 1 223 ? 9.933 -8.755 -15.580 1.00 98.00 223 GLY A O 1
ATOM 1736 N N . VAL A 1 224 ? 7.892 -8.889 -14.648 1.00 98.38 224 VAL A N 1
ATOM 1737 C CA . VAL A 1 224 ? 7.737 -7.438 -14.429 1.00 98.38 224 VAL A CA 1
ATOM 1738 C C . VAL A 1 224 ? 8.814 -6.908 -13.476 1.00 98.38 224 VAL A C 1
ATOM 1740 O O . VAL A 1 224 ? 9.395 -5.859 -13.735 1.00 98.38 224 VAL A O 1
ATOM 1743 N N . LEU A 1 225 ? 9.124 -7.631 -12.395 1.00 98.25 225 LEU A N 1
ATOM 1744 C CA . LEU A 1 225 ? 10.192 -7.254 -11.463 1.00 98.25 225 LEU A CA 1
ATOM 1745 C C . LEU A 1 225 ? 11.585 -7.324 -12.104 1.00 98.25 225 LEU A C 1
ATOM 1747 O O . LEU A 1 225 ? 12.435 -6.519 -11.737 1.00 98.25 225 LEU A O 1
ATOM 1751 N N . GLY A 1 226 ? 11.806 -8.233 -13.061 1.00 97.75 226 GLY A N 1
ATOM 1752 C CA . GLY A 1 226 ? 12.996 -8.245 -13.917 1.00 97.75 226 GLY A CA 1
ATOM 1753 C C . GLY A 1 226 ? 13.092 -6.983 -14.772 1.00 97.75 226 GLY A C 1
ATOM 1754 O O . GLY A 1 226 ? 14.024 -6.209 -14.595 1.00 97.75 226 GLY A O 1
ATOM 1755 N N . ALA A 1 227 ? 12.072 -6.694 -15.584 1.00 97.81 227 ALA A N 1
ATOM 1756 C CA . ALA A 1 227 ? 12.049 -5.505 -16.444 1.00 97.81 227 ALA A CA 1
ATOM 1757 C C . ALA A 1 227 ? 12.221 -4.179 -15.665 1.00 97.81 227 ALA A C 1
ATOM 1759 O O . ALA A 1 227 ? 12.855 -3.245 -16.151 1.00 97.81 227 ALA A O 1
ATOM 1760 N N . LEU A 1 228 ? 11.705 -4.099 -14.431 1.00 97.44 228 LEU A N 1
ATOM 1761 C CA . LEU A 1 228 ? 11.906 -2.955 -13.530 1.00 97.44 228 LEU A CA 1
ATOM 1762 C C . LEU A 1 228 ? 13.326 -2.869 -12.937 1.00 97.44 228 LEU A C 1
ATOM 1764 O O . LEU A 1 228 ? 13.745 -1.778 -12.556 1.00 97.44 228 LEU A O 1
ATOM 1768 N N . GLU A 1 229 ? 14.054 -3.985 -12.827 1.00 95.75 229 GLU A N 1
ATOM 1769 C CA . GLU A 1 229 ? 15.476 -4.006 -12.455 1.00 95.75 229 GLU A CA 1
ATOM 1770 C C . GLU A 1 229 ? 16.376 -3.667 -13.651 1.00 95.75 229 GLU A C 1
ATOM 1772 O O . GLU A 1 229 ? 17.292 -2.856 -13.504 1.00 95.75 229 GLU A O 1
ATOM 1777 N N . ASP A 1 230 ? 16.083 -4.230 -14.824 1.00 95.94 230 ASP A N 1
ATOM 1778 C CA . ASP A 1 230 ? 16.870 -4.073 -16.053 1.00 95.94 230 ASP A CA 1
ATOM 1779 C C . ASP A 1 230 ? 16.783 -2.647 -16.628 1.00 95.94 230 ASP A C 1
ATOM 1781 O O . ASP A 1 230 ? 17.760 -2.138 -17.175 1.00 95.94 230 ASP A O 1
ATOM 1785 N N . ALA A 1 231 ? 15.659 -1.948 -16.416 1.00 94.38 231 ALA A N 1
ATOM 1786 C CA . ALA A 1 231 ? 15.509 -0.520 -16.720 1.00 94.38 231 ALA A CA 1
ATOM 1787 C C . ALA A 1 231 ? 16.496 0.386 -15.945 1.00 94.38 231 ALA A C 1
ATOM 1789 O O . ALA A 1 231 ? 16.797 1.500 -16.377 1.00 94.38 231 ALA A O 1
ATOM 1790 N N . GLY A 1 232 ? 17.025 -0.084 -14.811 1.00 87.75 232 GLY A N 1
ATOM 1791 C CA . GLY A 1 232 ? 18.141 0.545 -14.110 1.00 87.75 232 GLY A CA 1
ATOM 1792 C C . GLY A 1 232 ? 17.839 1.858 -13.373 1.00 87.75 232 GLY A C 1
ATOM 1793 O O . GLY A 1 232 ? 16.726 2.381 -13.321 1.00 87.75 232 GLY A O 1
ATOM 1794 N N . ALA A 1 233 ? 18.888 2.412 -12.756 1.00 84.44 233 ALA A N 1
ATOM 1795 C CA . ALA A 1 233 ? 18.790 3.565 -11.853 1.00 84.44 233 ALA A CA 1
ATOM 1796 C C . ALA A 1 233 ? 18.491 4.911 -12.549 1.00 84.44 233 ALA A C 1
ATOM 1798 O O . ALA A 1 233 ? 18.189 5.892 -11.870 1.00 84.44 233 ALA A O 1
ATOM 1799 N N . THR A 1 234 ? 18.584 4.968 -13.879 1.00 87.75 234 THR A N 1
ATOM 1800 C CA . THR A 1 234 ? 18.263 6.134 -14.720 1.00 87.75 234 THR A CA 1
ATOM 1801 C C . THR A 1 234 ? 16.806 6.161 -15.184 1.00 87.75 234 THR A C 1
ATOM 1803 O O . THR A 1 234 ? 16.373 7.173 -15.728 1.00 87.75 234 THR A O 1
ATOM 1806 N N . ALA A 1 235 ? 16.031 5.096 -14.946 1.00 94.06 235 ALA A N 1
ATOM 1807 C CA . ALA A 1 235 ? 14.617 5.008 -15.301 1.00 94.06 235 ALA A CA 1
ATOM 1808 C C . ALA A 1 235 ? 13.734 5.856 -14.367 1.00 94.06 235 ALA A C 1
ATOM 1810 O O . ALA A 1 235 ? 12.961 5.337 -13.554 1.00 94.06 235 ALA A O 1
ATOM 1811 N N . VAL A 1 236 ? 13.849 7.176 -14.491 1.00 95.50 236 VAL A N 1
ATOM 1812 C CA . VAL A 1 236 ? 12.992 8.183 -13.854 1.00 95.50 236 VAL A CA 1
ATOM 1813 C C . VAL A 1 236 ? 12.272 9.028 -14.897 1.00 95.50 236 VAL A C 1
ATOM 1815 O O . VAL A 1 236 ? 12.667 9.070 -16.060 1.00 95.50 236 VAL A O 1
ATOM 1818 N N . THR A 1 237 ? 11.222 9.721 -14.471 1.00 94.81 237 THR A N 1
ATOM 1819 C CA . THR A 1 237 ? 10.629 10.813 -15.241 1.00 94.81 237 THR A CA 1
ATOM 1820 C C . THR A 1 237 ? 11.441 12.109 -15.101 1.00 94.81 237 THR A C 1
ATOM 1822 O O . THR A 1 237 ? 12.248 12.254 -14.183 1.00 94.81 237 THR A O 1
ATOM 1825 N N . GLU A 1 238 ? 11.151 13.102 -15.943 1.00 92.12 238 GLU A N 1
ATOM 1826 C CA . GLU A 1 238 ? 11.615 14.499 -15.882 1.00 92.12 238 GLU A CA 1
ATOM 1827 C C . GLU A 1 238 ? 11.421 15.155 -14.500 1.00 92.12 238 GLU A C 1
ATOM 1829 O O . GLU A 1 238 ? 12.078 16.141 -14.172 1.00 92.12 238 GLU A O 1
ATOM 1834 N N . HIS A 1 239 ? 10.523 14.618 -13.667 1.00 88.38 239 HIS A N 1
ATOM 1835 C CA . HIS A 1 239 ? 10.244 15.094 -12.307 1.00 88.38 239 HIS A CA 1
ATOM 1836 C C . HIS A 1 239 ? 10.916 14.239 -11.212 1.00 88.38 239 HIS A C 1
ATOM 1838 O O . HIS A 1 239 ? 10.632 14.408 -10.026 1.00 88.38 239 HIS A O 1
ATOM 1844 N N . GLY A 1 240 ? 11.796 13.303 -11.583 1.00 88.50 240 GLY A N 1
ATOM 1845 C CA . GLY A 1 240 ? 12.546 12.448 -10.656 1.00 88.50 240 GLY A CA 1
ATOM 1846 C C . GLY A 1 240 ? 11.730 11.332 -9.992 1.00 88.50 240 GLY A C 1
ATOM 1847 O O . GLY A 1 240 ? 12.212 10.698 -9.052 1.00 88.50 240 GLY A O 1
ATOM 1848 N N . HIS A 1 241 ? 10.501 11.076 -10.446 1.00 89.56 241 HIS A N 1
ATOM 1849 C CA . HIS A 1 241 ? 9.704 9.927 -10.004 1.00 89.56 241 HIS A CA 1
ATOM 1850 C C . HIS A 1 241 ? 10.129 8.654 -10.759 1.00 89.56 241 HIS A C 1
ATOM 1852 O O . HIS A 1 241 ? 10.639 8.776 -11.871 1.00 89.56 241 HIS A O 1
ATOM 1858 N N . PRO A 1 242 ? 9.921 7.436 -10.219 1.00 93.38 242 PRO A N 1
ATOM 1859 C CA . PRO A 1 242 ? 10.148 6.196 -10.967 1.00 93.38 242 PRO A CA 1
ATOM 1860 C C . PRO A 1 242 ? 9.405 6.203 -12.310 1.00 93.38 242 PRO A C 1
ATOM 1862 O O . PRO A 1 242 ? 8.238 6.586 -12.361 1.00 93.38 242 PRO A O 1
ATOM 1865 N N . LEU A 1 243 ? 10.068 5.783 -13.390 1.00 96.81 243 LEU A N 1
ATOM 1866 C CA . LEU A 1 243 ? 9.472 5.729 -14.731 1.00 96.81 243 LEU A CA 1
ATOM 1867 C C . LEU A 1 243 ? 8.384 4.653 -14.838 1.00 96.81 243 LEU A C 1
ATOM 1869 O O . LEU A 1 243 ? 7.389 4.844 -15.536 1.00 96.81 243 LEU A O 1
ATOM 1873 N N . ALA A 1 244 ? 8.544 3.543 -14.119 1.00 97.62 244 ALA A N 1
ATOM 1874 C CA . ALA A 1 244 ? 7.540 2.493 -14.031 1.00 97.62 244 ALA A CA 1
ATOM 1875 C C . ALA A 1 244 ? 7.491 1.869 -12.633 1.00 97.62 244 ALA A C 1
ATOM 1877 O O . ALA A 1 244 ? 8.487 1.884 -11.904 1.00 97.62 244 ALA A O 1
ATOM 1878 N N . SER A 1 245 ? 6.332 1.301 -12.287 1.00 97.44 245 SER A N 1
ATOM 1879 C CA . SER A 1 245 ? 6.120 0.539 -11.053 1.00 97.44 245 SER A CA 1
ATOM 1880 C C . SER A 1 245 ? 5.144 -0.615 -11.232 1.00 97.44 245 SER A C 1
ATOM 1882 O O . SER A 1 245 ? 4.073 -0.446 -11.820 1.00 97.44 245 SER A O 1
ATOM 1884 N N . LEU A 1 246 ? 5.442 -1.743 -10.587 1.00 98.31 246 LEU A N 1
ATOM 1885 C CA . LEU A 1 246 ? 4.434 -2.734 -10.223 1.00 98.31 246 LEU A CA 1
ATOM 1886 C C . LEU A 1 246 ? 3.670 -2.217 -8.998 1.00 98.31 246 LEU A C 1
ATOM 1888 O O . LEU A 1 246 ? 4.237 -2.064 -7.916 1.00 98.31 246 LEU A O 1
ATOM 1892 N N . VAL A 1 247 ? 2.380 -1.947 -9.163 1.00 97.38 247 VAL A N 1
ATOM 1893 C CA . VAL A 1 247 ? 1.469 -1.571 -8.080 1.00 97.38 247 VAL A CA 1
ATOM 1894 C C . VAL A 1 247 ? 0.646 -2.785 -7.668 1.00 97.38 247 VAL A C 1
ATOM 1896 O O . VAL A 1 247 ? 0.031 -3.438 -8.510 1.00 97.38 247 VAL A O 1
ATOM 1899 N N . TRP A 1 248 ? 0.613 -3.048 -6.363 1.00 96.69 248 TRP A N 1
ATOM 1900 C CA . TRP A 1 248 ? -0.302 -3.988 -5.720 1.00 96.69 248 TRP A CA 1
ATOM 1901 C C . TRP A 1 248 ? -1.249 -3.185 -4.836 1.00 96.69 248 TRP A C 1
ATOM 1903 O O . TRP A 1 248 ? -0.803 -2.556 -3.880 1.00 96.69 248 TRP A O 1
ATOM 1913 N N . ASP A 1 249 ? -2.534 -3.193 -5.179 1.00 94.06 249 ASP A N 1
ATOM 1914 C CA . ASP A 1 249 ? -3.622 -2.570 -4.420 1.00 94.06 249 ASP A CA 1
ATOM 1915 C C . ASP A 1 249 ? -4.562 -3.675 -3.899 1.00 94.06 249 ASP A C 1
ATOM 1917 O O . ASP A 1 249 ? -4.944 -4.573 -4.663 1.00 94.06 249 ASP A O 1
ATOM 1921 N N . ALA A 1 250 ? -4.880 -3.667 -2.600 1.00 93.38 250 ALA A N 1
ATOM 1922 C CA . ALA A 1 250 ? -5.685 -4.707 -1.956 1.00 93.38 250 ALA A CA 1
ATOM 1923 C C . ALA A 1 250 ? -6.479 -4.194 -0.742 1.00 93.38 250 ALA A C 1
ATOM 1925 O O . ALA A 1 250 ? -5.919 -3.579 0.170 1.00 93.38 250 ALA A O 1
ATOM 1926 N N . GLU A 1 251 ? -7.768 -4.540 -0.692 1.00 93.56 251 GLU A N 1
ATOM 1927 C CA . GLU A 1 251 ? -8.564 -4.538 0.540 1.00 93.56 251 GLU A CA 1
ATOM 1928 C C . GLU A 1 251 ? -8.252 -5.816 1.333 1.00 93.56 251 GLU A C 1
ATOM 1930 O O . GLU A 1 251 ? -8.175 -6.910 0.765 1.00 93.56 251 GLU A O 1
ATOM 1935 N N . VAL A 1 252 ? -8.021 -5.682 2.639 1.00 95.31 252 VAL A N 1
ATOM 1936 C CA . VAL A 1 252 ? -7.554 -6.777 3.501 1.00 95.31 252 VAL A CA 1
ATOM 1937 C C . VAL A 1 252 ? -8.231 -6.735 4.867 1.00 95.31 252 VAL A C 1
ATOM 1939 O O . VAL A 1 252 ? -8.664 -5.684 5.336 1.00 95.31 252 VAL A O 1
ATOM 1942 N N . ARG A 1 253 ? -8.254 -7.876 5.547 1.00 96.00 253 ARG A N 1
ATOM 1943 C CA . ARG A 1 253 ? -8.514 -7.998 6.982 1.00 96.00 253 ARG A CA 1
ATOM 1944 C C . ARG A 1 253 ? -7.176 -8.064 7.715 1.00 96.00 253 ARG A C 1
ATOM 1946 O O . ARG A 1 253 ? -6.235 -8.674 7.213 1.00 96.00 253 ARG A O 1
ATOM 1953 N N . ILE A 1 254 ? -7.076 -7.436 8.886 1.00 96.81 254 ILE A N 1
ATOM 1954 C CA . ILE A 1 254 ? -5.886 -7.564 9.740 1.00 96.81 254 ILE A CA 1
ATOM 1955 C C . ILE A 1 254 ? -6.053 -8.801 10.618 1.00 96.81 254 ILE A C 1
ATOM 1957 O O . ILE A 1 254 ? -7.092 -8.960 11.264 1.00 96.81 254 ILE A O 1
ATOM 1961 N N . LEU A 1 255 ? -5.036 -9.660 10.619 1.00 96.69 255 LEU A N 1
ATOM 1962 C CA . LEU A 1 255 ? -5.017 -10.895 11.393 1.00 96.69 255 LEU A CA 1
ATOM 1963 C C . LEU A 1 255 ? -4.566 -10.643 12.830 1.00 96.69 255 LEU A C 1
ATOM 1965 O O . LEU A 1 255 ? -3.616 -9.894 13.077 1.00 96.69 255 LEU A O 1
ATOM 1969 N N . ASP A 1 256 ? -5.213 -11.331 13.763 1.00 93.56 256 ASP A N 1
ATOM 1970 C CA . ASP A 1 256 ? -4.764 -11.431 15.139 1.00 93.56 256 ASP A CA 1
ATOM 1971 C C . ASP A 1 256 ? -3.488 -12.282 15.238 1.00 93.56 256 ASP A C 1
ATOM 1973 O O . ASP A 1 256 ? -3.333 -13.325 14.592 1.00 93.56 256 ASP A O 1
ATOM 1977 N N . ALA A 1 257 ? -2.540 -11.801 16.043 1.00 88.69 257 ALA A N 1
ATOM 1978 C CA . ALA A 1 257 ? -1.216 -12.398 16.182 1.00 88.69 257 ALA A CA 1
ATOM 1979 C C . ALA A 1 257 ? -1.233 -13.780 16.861 1.00 88.69 257 ALA A C 1
ATOM 1981 O O . ALA A 1 257 ? -0.327 -14.579 16.628 1.00 88.69 257 ALA A O 1
ATOM 1982 N N . GLN A 1 258 ? -2.238 -14.048 17.700 1.00 89.38 258 GLN A N 1
ATOM 1983 C CA . GLN A 1 258 ? -2.384 -15.273 18.483 1.00 89.38 258 GLN A CA 1
ATOM 1984 C C . GLN A 1 258 ? -3.273 -16.290 17.761 1.00 89.38 258 GLN A C 1
ATOM 1986 O O . GLN A 1 258 ? -2.892 -17.453 17.642 1.00 89.38 258 GLN A O 1
ATOM 1991 N N . THR A 1 259 ? -4.443 -15.870 17.265 1.00 93.25 259 THR A N 1
ATOM 1992 C CA . THR A 1 259 ? -5.422 -16.795 16.658 1.00 93.25 259 THR A CA 1
ATOM 1993 C C . THR A 1 259 ? -5.193 -17.051 15.172 1.00 93.25 259 THR A C 1
ATOM 1995 O O . THR A 1 259 ? -5.705 -18.041 14.661 1.00 93.25 259 THR A O 1
ATOM 1998 N N . ARG A 1 260 ? -4.439 -16.180 14.478 1.00 93.75 260 ARG A N 1
ATOM 1999 C CA . ARG A 1 260 ? -4.295 -16.131 13.006 1.00 93.75 260 ARG A CA 1
ATOM 2000 C C . ARG A 1 260 ? -5.581 -15.812 12.232 1.00 93.75 260 ARG A C 1
ATOM 2002 O O . ARG A 1 260 ? -5.525 -15.775 11.006 1.00 93.75 260 ARG A O 1
ATOM 2009 N N . GLU A 1 261 ? -6.683 -15.518 12.916 1.00 95.38 261 GLU A N 1
ATOM 2010 C CA . GLU A 1 261 ? -7.962 -15.121 12.318 1.00 95.38 261 GLU A CA 1
ATOM 2011 C C . GLU A 1 261 ? -8.109 -13.587 12.246 1.00 95.38 261 GLU A C 1
ATOM 2013 O O . GLU A 1 261 ? -7.460 -12.866 13.009 1.00 95.38 261 GLU A O 1
ATOM 2018 N N . PRO A 1 262 ? -8.968 -13.046 11.364 1.00 95.88 262 PRO A N 1
ATOM 2019 C CA . PRO A 1 262 ? -9.350 -11.635 11.373 1.00 95.88 262 PRO A CA 1
ATOM 2020 C C . PRO A 1 262 ? -9.885 -11.143 12.727 1.00 95.88 262 PRO A C 1
ATOM 2022 O O . PRO A 1 262 ? -10.671 -11.829 13.379 1.00 95.88 262 PRO A O 1
ATOM 2025 N N . TYR A 1 263 ? -9.539 -9.911 13.117 1.00 93.31 263 TYR A N 1
ATOM 2026 C CA . TYR A 1 263 ? -10.039 -9.303 14.358 1.00 93.31 263 TYR A CA 1
ATOM 2027 C C . TYR A 1 263 ? -11.578 -9.224 14.423 1.00 93.31 263 TYR A C 1
ATOM 2029 O O . TYR A 1 263 ? -12.214 -8.463 13.688 1.00 93.31 263 TYR A O 1
ATOM 2037 N N . GLU A 1 264 ? -12.180 -9.953 15.371 1.00 90.56 264 GLU A N 1
ATOM 2038 C CA . GLU A 1 264 ? -13.629 -9.926 15.601 1.00 90.56 264 GLU A CA 1
ATOM 2039 C C . GLU A 1 264 ? -14.125 -8.504 15.923 1.00 90.56 264 GLU A C 1
ATOM 2041 O O . GLU A 1 264 ? -13.544 -7.788 16.750 1.00 90.56 264 GLU A O 1
ATOM 2046 N N . GLY A 1 265 ? -15.216 -8.110 15.256 1.00 89.44 265 GLY A N 1
ATOM 2047 C CA . GLY A 1 265 ? -15.830 -6.785 15.355 1.00 89.44 265 GLY A CA 1
ATOM 2048 C C . GLY A 1 265 ? -15.205 -5.717 14.450 1.00 89.44 265 GLY A C 1
ATOM 2049 O O . GLY A 1 265 ? -15.717 -4.600 14.406 1.00 89.44 265 GLY A O 1
ATOM 2050 N N . VAL A 1 266 ? -14.135 -6.031 13.707 1.00 93.38 266 VAL A N 1
ATOM 2051 C CA . VAL A 1 266 ? -13.411 -5.069 12.857 1.00 93.38 266 VAL A CA 1
ATOM 2052 C C . VAL A 1 266 ? -13.706 -5.319 11.371 1.00 93.38 266 VAL A C 1
ATOM 2054 O O . VAL A 1 266 ? -12.882 -5.842 10.625 1.00 93.38 266 VAL A O 1
ATOM 2057 N N . CYS A 1 267 ? -14.913 -4.946 10.938 1.00 92.62 267 CYS A N 1
ATOM 2058 C CA . CYS A 1 267 ? -15.342 -4.980 9.534 1.00 92.62 267 CYS A CA 1
ATOM 2059 C C . CYS A 1 267 ? -16.320 -3.828 9.215 1.00 92.62 267 CYS A C 1
ATOM 2061 O O . CYS A 1 267 ? -16.964 -3.324 10.139 1.00 92.62 267 CYS A O 1
ATOM 2063 N N . PRO A 1 268 ? -16.483 -3.406 7.943 1.00 93.50 268 PRO A N 1
ATOM 2064 C CA . PRO A 1 268 ? -17.379 -2.304 7.568 1.00 93.50 268 PRO A CA 1
ATOM 2065 C C . PRO A 1 268 ? -18.815 -2.452 8.084 1.00 93.50 268 PRO A C 1
ATOM 2067 O O . PRO A 1 268 ? -19.437 -1.477 8.504 1.00 93.50 268 PRO A O 1
ATOM 2070 N N . GLU A 1 269 ? -19.333 -3.676 8.095 1.00 92.25 269 GLU A N 1
ATOM 2071 C CA . GLU A 1 269 ? -20.689 -4.025 8.522 1.00 92.25 269 GLU A CA 1
ATOM 2072 C C . GLU A 1 269 ? -20.904 -3.728 10.012 1.00 92.25 269 GLU A C 1
ATOM 2074 O O . GLU A 1 269 ? -21.955 -3.202 10.383 1.00 92.25 269 GLU A O 1
ATOM 2079 N N . ALA A 1 270 ? -19.890 -3.966 10.853 1.00 91.12 270 ALA A N 1
ATOM 2080 C CA . ALA A 1 270 ? -19.937 -3.653 12.280 1.00 91.12 270 ALA A CA 1
ATOM 2081 C C . ALA A 1 270 ? -20.058 -2.142 12.546 1.00 91.12 270 ALA A C 1
ATOM 2083 O O . ALA A 1 270 ? -20.671 -1.743 13.530 1.00 91.12 270 ALA A O 1
ATOM 2084 N N . PHE A 1 271 ? -19.566 -1.286 11.647 1.00 91.69 271 PHE A N 1
ATOM 2085 C CA . PHE A 1 271 ? -19.712 0.173 11.750 1.00 91.69 271 PHE A CA 1
ATOM 2086 C C . PHE A 1 271 ? -20.850 0.714 10.871 1.00 91.69 271 PHE A C 1
ATOM 2088 O O . PHE A 1 271 ? -20.881 1.903 10.551 1.00 91.69 271 PHE A O 1
ATOM 2095 N N . GLY A 1 272 ? -21.782 -0.150 10.444 1.00 90.19 272 GLY A N 1
ATOM 2096 C CA . GLY A 1 272 ? -22.917 0.213 9.590 1.00 90.19 272 GLY A CA 1
ATOM 2097 C C . GLY A 1 272 ? -22.509 0.812 8.242 1.00 90.19 272 GLY A C 1
ATOM 2098 O O . GLY A 1 272 ? -23.251 1.615 7.678 1.00 90.19 272 GLY A O 1
ATOM 2099 N N . ARG A 1 273 ? -21.311 0.460 7.755 1.00 92.12 273 ARG A N 1
ATOM 2100 C CA . ARG A 1 273 ? -20.650 1.010 6.562 1.00 92.12 273 ARG A CA 1
ATOM 2101 C C . ARG A 1 273 ? -20.515 2.542 6.609 1.00 92.12 273 ARG A C 1
ATOM 2103 O O . ARG A 1 273 ? -20.672 3.224 5.599 1.00 92.12 273 ARG A O 1
ATOM 2110 N N . PHE A 1 274 ? -20.210 3.088 7.790 1.00 91.75 274 PHE A N 1
ATOM 2111 C CA . PHE A 1 274 ? -19.925 4.511 7.990 1.00 91.75 274 PHE A CA 1
ATOM 2112 C C . PHE A 1 274 ? -18.698 4.962 7.177 1.00 91.75 274 PHE A C 1
ATOM 2114 O O . PHE A 1 274 ? -17.615 4.392 7.313 1.00 91.75 274 PHE A O 1
ATOM 2121 N N . ALA A 1 275 ? -18.853 6.004 6.357 1.00 91.00 275 ALA A N 1
ATOM 2122 C CA . ALA A 1 275 ? -17.765 6.564 5.556 1.00 91.00 275 ALA A CA 1
ATOM 2123 C C . ALA A 1 275 ? -16.810 7.419 6.411 1.00 91.00 275 ALA A C 1
ATOM 2125 O O . ALA A 1 275 ? -17.234 8.334 7.116 1.00 91.00 275 ALA A O 1
ATOM 2126 N N . VAL A 1 276 ? -15.512 7.127 6.324 1.00 86.25 276 VAL A N 1
ATOM 2127 C CA . VAL A 1 276 ? -14.426 7.833 7.028 1.00 86.25 276 VAL A CA 1
ATOM 2128 C C . VAL A 1 276 ? -14.000 9.102 6.289 1.00 86.25 276 VAL A C 1
ATOM 2130 O O . VAL A 1 276 ? -13.611 10.084 6.924 1.00 86.25 276 VAL A O 1
ATOM 2133 N N . ASP A 1 277 ? -14.079 9.090 4.958 1.00 79.12 277 ASP A N 1
ATOM 2134 C CA . ASP A 1 277 ? -13.701 10.196 4.083 1.00 79.12 277 ASP A CA 1
ATOM 2135 C C . ASP A 1 277 ? -14.634 10.325 2.863 1.00 79.12 277 ASP A C 1
ATOM 2137 O O . ASP A 1 277 ? -15.537 9.518 2.641 1.00 79.12 277 ASP A O 1
ATOM 2141 N N . GLY A 1 278 ? -14.415 11.373 2.063 1.00 72.00 278 GLY A N 1
ATOM 2142 C CA . GLY A 1 278 ? -15.121 11.596 0.796 1.00 72.00 278 GLY A CA 1
ATOM 2143 C C . GLY A 1 278 ? -14.620 10.740 -0.375 1.00 72.00 278 GLY A C 1
ATOM 2144 O O . GLY A 1 278 ? -15.086 10.935 -1.493 1.00 72.00 278 GLY A O 1
ATOM 2145 N N . TYR A 1 279 ? -13.678 9.820 -0.141 1.00 73.44 279 TYR A N 1
ATOM 2146 C CA . TYR A 1 279 ? -13.066 8.953 -1.155 1.00 73.44 279 TYR A CA 1
ATOM 2147 C C . TYR A 1 279 ? -13.583 7.507 -1.081 1.00 73.44 279 TYR A C 1
ATOM 2149 O O . TYR A 1 279 ? -13.083 6.631 -1.784 1.00 73.44 279 TYR A O 1
ATOM 2157 N N . GLY A 1 280 ? -14.606 7.261 -0.256 1.00 80.25 280 GLY A N 1
ATOM 2158 C CA . GLY A 1 280 ? -15.303 5.980 -0.156 1.00 80.25 280 GLY A CA 1
ATOM 2159 C C . GLY A 1 280 ? -14.712 5.004 0.860 1.00 80.25 280 GLY A C 1
ATOM 2160 O O . GLY A 1 280 ? -15.193 3.874 0.938 1.00 80.25 280 GLY A O 1
ATOM 2161 N N . ARG A 1 281 ? -13.711 5.401 1.663 1.00 86.75 281 ARG A N 1
ATOM 2162 C CA . ARG A 1 281 ? -13.188 4.521 2.719 1.00 86.75 281 ARG A CA 1
ATOM 2163 C C . ARG A 1 281 ? -14.224 4.333 3.821 1.00 86.75 281 ARG A C 1
ATOM 2165 O O . ARG A 1 281 ? -14.822 5.302 4.290 1.00 86.75 281 ARG A O 1
ATOM 2172 N N . LEU A 1 282 ? -14.396 3.095 4.272 1.00 92.75 282 LEU A N 1
ATOM 2173 C CA . LEU A 1 282 ? -15.351 2.734 5.320 1.00 92.75 282 LEU A CA 1
ATOM 2174 C C . LEU A 1 282 ? -14.639 2.463 6.647 1.00 92.75 282 LEU A C 1
ATOM 2176 O O . LEU A 1 282 ? -13.540 1.912 6.678 1.00 92.75 282 LEU A O 1
ATOM 2180 N N . LEU A 1 283 ? -15.278 2.830 7.754 1.00 93.25 283 LEU A N 1
ATOM 2181 C CA . LEU A 1 283 ? -14.790 2.516 9.092 1.00 93.25 283 LEU A CA 1
ATOM 2182 C C . LEU A 1 283 ? -14.870 0.999 9.305 1.00 93.25 283 LEU A C 1
ATOM 2184 O O . LEU A 1 283 ? -15.897 0.405 9.000 1.00 93.25 283 LEU A O 1
ATOM 2188 N N . GLY A 1 284 ? -13.794 0.369 9.779 1.00 93.75 284 GLY A N 1
ATOM 2189 C CA . GLY A 1 284 ? -13.685 -1.092 9.849 1.00 93.75 284 GLY A CA 1
ATOM 2190 C C . GLY A 1 284 ? -13.083 -1.745 8.600 1.00 93.75 284 GLY A C 1
ATOM 2191 O O . GLY A 1 284 ? -12.655 -2.891 8.691 1.00 93.75 284 GLY A O 1
ATOM 2192 N N . ALA A 1 285 ? -12.976 -1.043 7.465 1.00 94.25 285 ALA A N 1
ATOM 2193 C CA . ALA A 1 285 ? -12.183 -1.523 6.331 1.00 94.25 285 ALA A CA 1
ATOM 2194 C C . ALA A 1 285 ? -10.679 -1.402 6.631 1.00 94.25 285 ALA A C 1
ATOM 2196 O O . ALA A 1 285 ? -10.249 -0.491 7.350 1.00 94.25 285 ALA A O 1
ATOM 2197 N N . SER A 1 286 ? -9.876 -2.284 6.036 1.00 95.12 286 SER A N 1
ATOM 2198 C CA . SER A 1 286 ? -8.417 -2.152 5.987 1.00 95.12 286 SER A CA 1
ATOM 2199 C C . SER A 1 286 ? -7.893 -2.469 4.587 1.00 95.12 286 SER A C 1
ATOM 2201 O O . SER A 1 286 ? -8.593 -3.041 3.755 1.00 95.12 286 SER A O 1
ATOM 2203 N N . GLY A 1 287 ? -6.657 -2.084 4.303 1.00 93.69 287 GLY A N 1
ATOM 2204 C CA . GLY A 1 287 ? -6.016 -2.340 3.025 1.00 93.69 287 GLY A CA 1
ATOM 2205 C C . GLY A 1 287 ? -4.595 -1.807 2.960 1.00 93.69 287 GLY A C 1
ATOM 2206 O O . GLY A 1 287 ? -4.093 -1.128 3.866 1.00 93.69 287 GLY A O 1
ATOM 2207 N N . MET A 1 288 ? -3.934 -2.153 1.866 1.00 93.25 288 MET A N 1
ATOM 2208 C CA . MET A 1 288 ? -2.574 -1.736 1.573 1.00 93.25 288 MET A CA 1
ATOM 2209 C C . MET A 1 288 ? -2.408 -1.471 0.081 1.00 93.25 288 MET A C 1
ATOM 2211 O O . MET A 1 288 ? -3.006 -2.138 -0.763 1.00 93.25 288 MET A O 1
ATOM 2215 N N . ARG A 1 289 ? -1.529 -0.520 -0.233 1.00 94.31 289 ARG A N 1
ATOM 2216 C CA . ARG A 1 289 ? -1.071 -0.262 -1.592 1.00 94.31 289 ARG A CA 1
ATOM 2217 C C . ARG A 1 289 ? 0.445 -0.174 -1.608 1.00 94.31 289 ARG A C 1
ATOM 2219 O O . ARG A 1 289 ? 1.020 0.789 -1.094 1.00 94.31 289 ARG A O 1
ATOM 2226 N N . ALA A 1 290 ? 1.084 -1.163 -2.215 1.00 95.12 290 ALA A N 1
ATOM 2227 C CA . ALA A 1 290 ? 2.506 -1.127 -2.518 1.00 95.12 290 ALA A CA 1
ATOM 2228 C C . ALA A 1 290 ? 2.732 -0.589 -3.935 1.00 95.12 290 ALA A C 1
ATOM 2230 O O . ALA A 1 290 ? 1.973 -0.887 -4.855 1.00 95.12 290 ALA A O 1
ATOM 2231 N N . SER A 1 291 ? 3.796 0.189 -4.109 1.00 95.75 291 SER A N 1
ATOM 2232 C CA . SER A 1 291 ? 4.331 0.582 -5.411 1.00 95.75 291 SER A CA 1
ATOM 2233 C C . SER A 1 291 ? 5.798 0.187 -5.439 1.00 95.75 291 SER A C 1
ATOM 2235 O O . SER A 1 291 ? 6.595 0.740 -4.683 1.00 95.75 291 SER A O 1
ATOM 2237 N N . ILE A 1 292 ? 6.144 -0.796 -6.264 1.00 96.75 292 ILE A N 1
ATOM 2238 C CA . ILE A 1 292 ? 7.511 -1.271 -6.456 1.00 96.75 292 ILE A CA 1
ATOM 2239 C C . ILE A 1 292 ? 8.027 -0.672 -7.762 1.00 96.75 292 ILE A C 1
ATOM 2241 O O . ILE A 1 292 ? 7.697 -1.168 -8.838 1.00 96.75 292 ILE A O 1
ATOM 2245 N N . GLY A 1 293 ? 8.754 0.441 -7.663 1.00 94.94 293 GLY A N 1
ATOM 2246 C CA . GLY A 1 293 ? 9.236 1.213 -8.808 1.00 94.94 293 GLY A CA 1
ATOM 2247 C C . GLY A 1 293 ? 10.698 0.963 -9.161 1.00 94.94 293 GLY A C 1
ATOM 2248 O O . GLY A 1 293 ? 11.475 0.503 -8.324 1.00 94.94 293 GLY A O 1
ATOM 2249 N N . THR A 1 294 ? 11.069 1.335 -10.389 1.00 93.62 294 THR A N 1
ATOM 2250 C CA . THR A 1 294 ? 12.435 1.245 -10.947 1.00 93.62 294 THR A CA 1
ATOM 2251 C C . THR A 1 294 ? 13.521 1.819 -10.029 1.00 93.62 294 THR A C 1
ATOM 2253 O O . THR A 1 294 ? 14.580 1.220 -9.863 1.00 93.62 294 THR A O 1
ATOM 2256 N N . THR A 1 295 ? 13.269 2.976 -9.406 1.00 90.50 295 THR A N 1
ATOM 2257 C CA . THR A 1 295 ? 14.270 3.707 -8.599 1.00 90.50 295 THR A CA 1
ATOM 2258 C C . THR A 1 295 ? 13.869 3.947 -7.144 1.00 90.50 295 THR A C 1
ATOM 2260 O O . THR A 1 295 ? 14.726 4.221 -6.298 1.00 90.50 295 THR A O 1
ATOM 2263 N N . ALA A 1 296 ? 12.579 3.830 -6.827 1.00 91.25 296 ALA A N 1
ATOM 2264 C CA . ALA A 1 296 ? 12.039 3.970 -5.482 1.00 91.25 296 ALA A CA 1
ATOM 2265 C C . ALA A 1 296 ? 10.790 3.101 -5.318 1.00 91.25 296 ALA A C 1
ATOM 2267 O O . ALA A 1 296 ? 9.968 2.997 -6.227 1.00 91.25 296 ALA A O 1
ATOM 2268 N N . SER A 1 297 ? 10.628 2.516 -4.132 1.00 92.88 297 SER A N 1
ATOM 2269 C CA . SER A 1 297 ? 9.449 1.729 -3.766 1.00 92.88 297 SER A CA 1
ATOM 2270 C C . SER A 1 297 ? 8.783 2.302 -2.513 1.00 92.88 297 SER A C 1
ATOM 2272 O O . SER A 1 297 ? 9.456 2.886 -1.661 1.00 92.88 297 SER A O 1
ATOM 2274 N N . SER A 1 298 ? 7.468 2.152 -2.372 1.00 92.75 298 SER A N 1
ATOM 2275 C CA . SER A 1 298 ? 6.710 2.665 -1.225 1.00 92.75 298 SER A CA 1
ATOM 2276 C C . SER A 1 298 ? 5.556 1.753 -0.811 1.00 92.75 298 SER A C 1
ATOM 2278 O O . SER A 1 298 ? 5.029 0.981 -1.612 1.00 92.75 298 SER A O 1
ATOM 2280 N N . LEU A 1 299 ? 5.166 1.856 0.461 1.00 92.62 299 LEU A N 1
ATOM 2281 C CA . LEU A 1 299 ? 4.036 1.146 1.051 1.00 92.62 299 LEU A CA 1
ATOM 2282 C C . LEU A 1 299 ? 3.092 2.146 1.734 1.00 92.62 299 LEU A C 1
ATOM 2284 O O . LEU A 1 299 ? 3.459 2.819 2.700 1.00 92.62 299 LEU A O 1
ATOM 2288 N N . SER A 1 300 ? 1.871 2.237 1.215 1.00 91.56 300 SER A N 1
ATOM 2289 C CA . SER A 1 300 ? 0.757 2.999 1.782 1.00 91.56 300 SER A CA 1
ATOM 2290 C C . SER A 1 300 ? -0.212 2.052 2.483 1.00 91.56 300 SER A C 1
ATOM 2292 O O . SER A 1 300 ? -0.501 0.977 1.963 1.00 91.56 300 SER A O 1
ATOM 2294 N N . LEU A 1 301 ? -0.723 2.449 3.648 1.00 91.75 301 LEU A N 1
ATOM 2295 C CA . LEU A 1 301 ? -1.484 1.579 4.550 1.00 91.75 301 LEU A CA 1
ATOM 2296 C C . LEU A 1 301 ? -2.714 2.312 5.083 1.00 91.75 301 LEU A C 1
ATOM 2298 O O . LEU A 1 301 ? -2.589 3.459 5.513 1.00 91.75 301 LEU A O 1
ATOM 2302 N N . TRP A 1 302 ? -3.865 1.647 5.113 1.00 92.25 302 TRP A N 1
ATOM 2303 C CA . TRP A 1 302 ? -5.042 2.093 5.856 1.00 92.25 302 TRP A CA 1
ATOM 2304 C C . TRP A 1 302 ? -5.548 0.919 6.682 1.00 92.25 302 TRP A C 1
ATOM 2306 O O . TRP A 1 302 ? -6.004 -0.075 6.131 1.00 92.25 302 TRP A O 1
ATOM 2316 N N . PHE A 1 303 ? -5.439 1.001 8.003 1.00 94.56 303 PHE A N 1
ATOM 2317 C CA . PHE A 1 303 ? -5.850 -0.084 8.894 1.00 94.56 303 PHE A CA 1
ATOM 2318 C C . PHE A 1 303 ? -6.959 0.383 9.822 1.00 94.56 303 PHE A C 1
ATOM 2320 O O . PHE A 1 303 ? -6.862 1.471 10.387 1.00 94.56 303 PHE A O 1
ATOM 2327 N N . SER A 1 304 ? -7.953 -0.473 10.025 1.00 95.44 304 SER A N 1
ATOM 2328 C CA . SER A 1 304 ? -8.859 -0.464 11.170 1.00 95.44 304 SER A CA 1
ATOM 2329 C C . SER A 1 304 ? -8.426 -1.575 12.129 1.00 95.44 304 SER A C 1
ATOM 2331 O O . SER A 1 304 ? -8.132 -2.687 11.699 1.00 95.44 304 SER A O 1
ATOM 2333 N N . LEU A 1 305 ? -8.353 -1.267 13.421 1.00 95.88 305 LEU A N 1
ATOM 2334 C CA . LEU A 1 305 ? -7.826 -2.130 14.483 1.00 95.88 305 LEU A CA 1
ATOM 2335 C C . LEU A 1 305 ? -8.752 -2.076 15.707 1.00 95.88 305 LEU A C 1
ATOM 2337 O O . LEU A 1 305 ? -9.410 -1.047 15.903 1.00 95.88 305 LEU A O 1
ATOM 2341 N N . PRO A 1 306 ? -8.805 -3.128 16.547 1.00 95.00 306 PRO A N 1
ATOM 2342 C CA . PRO A 1 306 ? -9.619 -3.123 17.764 1.00 95.00 306 PRO A CA 1
ATOM 2343 C C . PRO A 1 306 ? -9.332 -1.884 18.624 1.00 95.00 306 PRO A C 1
ATOM 2345 O O . PRO A 1 306 ? -8.183 -1.478 18.784 1.00 95.00 306 PRO A O 1
ATOM 2348 N N . GLY A 1 307 ? -10.376 -1.240 19.150 1.00 93.44 307 GLY A N 1
ATOM 2349 C CA . GLY A 1 307 ? -10.238 -0.055 20.004 1.00 93.44 307 GLY A CA 1
ATOM 2350 C C . GLY A 1 307 ? -9.988 -0.367 21.482 1.00 93.44 307 GLY A C 1
ATOM 2351 O O . GLY A 1 307 ? -9.765 0.570 22.251 1.00 93.44 307 GLY A O 1
ATOM 2352 N N . ASP A 1 308 ? -10.046 -1.643 21.849 1.00 92.00 308 ASP A N 1
ATOM 2353 C CA . ASP A 1 308 ? -9.917 -2.235 23.185 1.00 92.00 308 ASP A CA 1
ATOM 2354 C C . ASP A 1 308 ? -8.460 -2.628 23.536 1.00 92.00 308 ASP A C 1
ATOM 2356 O O . ASP A 1 308 ? -7.506 -2.157 22.909 1.00 92.00 308 ASP A O 1
ATOM 2360 N N . GLU A 1 309 ? -8.266 -3.452 24.570 1.00 91.56 309 GLU A N 1
ATOM 2361 C CA . GLU A 1 309 ? -6.961 -3.933 25.041 1.00 91.56 309 GLU A CA 1
ATOM 2362 C C . GLU A 1 309 ? -6.119 -4.650 23.970 1.00 91.56 309 GLU A C 1
ATOM 2364 O O . GLU A 1 309 ? -4.889 -4.550 24.003 1.00 91.56 309 GLU A O 1
ATOM 2369 N N . ARG A 1 310 ? -6.744 -5.283 22.965 1.00 92.88 310 ARG A N 1
ATOM 2370 C CA . ARG A 1 310 ? -6.038 -5.988 21.875 1.00 92.88 310 ARG A CA 1
ATOM 2371 C C . ARG A 1 310 ? -5.198 -5.046 21.001 1.00 92.88 310 ARG A C 1
ATOM 2373 O O . ARG A 1 310 ? -4.289 -5.496 20.304 1.00 92.88 310 ARG A O 1
ATOM 2380 N N . LEU A 1 311 ? -5.468 -3.736 21.041 1.00 94.31 311 LEU A N 1
ATOM 2381 C CA . LEU A 1 311 ? -4.808 -2.715 20.221 1.00 94.31 311 LEU A CA 1
ATOM 2382 C C . LEU A 1 311 ? -3.277 -2.725 20.333 1.00 94.31 311 LEU A C 1
ATOM 2384 O O . LEU A 1 311 ? -2.587 -2.570 19.324 1.00 94.31 311 LEU A O 1
ATOM 2388 N N . ALA A 1 312 ? -2.740 -2.855 21.550 1.00 92.81 312 ALA A N 1
ATOM 2389 C CA . ALA A 1 312 ? -1.299 -2.754 21.780 1.00 92.81 312 ALA A CA 1
ATOM 2390 C C . ALA A 1 312 ? -0.543 -3.906 21.100 1.00 92.81 312 ALA A C 1
ATOM 2392 O O . ALA A 1 312 ? 0.477 -3.687 20.444 1.00 92.81 312 ALA A O 1
ATOM 2393 N N . ASP A 1 313 ? -1.088 -5.117 21.198 1.00 93.12 313 ASP A N 1
ATOM 2394 C CA . ASP A 1 313 ? -0.506 -6.326 20.623 1.00 93.12 313 ASP A CA 1
ATOM 2395 C C . ASP A 1 313 ? -0.697 -6.370 19.102 1.00 93.12 313 ASP A C 1
ATOM 2397 O O . ASP A 1 313 ? 0.268 -6.637 18.383 1.00 93.12 313 ASP A O 1
ATOM 2401 N N . ALA A 1 314 ? -1.878 -5.983 18.601 1.00 95.19 314 ALA A N 1
ATOM 2402 C CA . ALA A 1 314 ? -2.154 -5.836 17.170 1.00 95.19 314 ALA A CA 1
ATOM 2403 C C . ALA A 1 314 ? -1.143 -4.898 16.483 1.00 95.19 314 ALA A C 1
ATOM 2405 O O . ALA A 1 314 ? -0.548 -5.227 15.454 1.00 95.19 314 ALA A O 1
ATOM 2406 N N . VAL A 1 315 ? -0.898 -3.726 17.080 1.00 95.25 315 VAL A N 1
ATOM 2407 C CA . VAL A 1 315 ? 0.046 -2.736 16.543 1.00 95.25 315 VAL A CA 1
ATOM 2408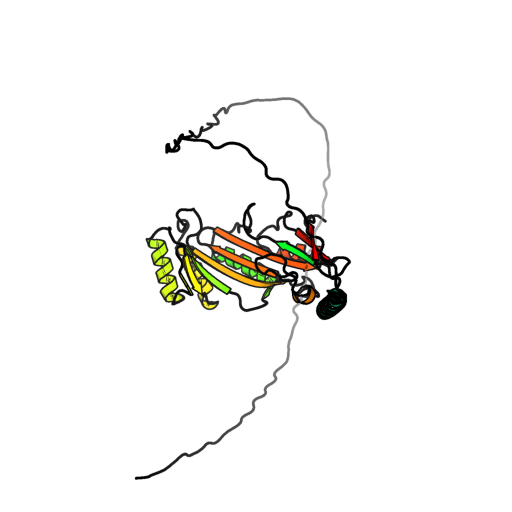 C C . VAL A 1 315 ? 1.502 -3.194 16.691 1.00 95.25 315 VAL A C 1
ATOM 2410 O O . VAL A 1 315 ? 2.318 -2.914 15.808 1.00 95.25 315 VAL A O 1
ATOM 2413 N N . ARG A 1 316 ? 1.848 -3.933 17.755 1.00 95.00 316 ARG A N 1
ATOM 2414 C CA . ARG A 1 316 ? 3.195 -4.500 17.925 1.00 95.00 316 ARG A CA 1
ATOM 2415 C C . ARG A 1 316 ? 3.488 -5.579 16.878 1.00 95.00 316 ARG A C 1
ATOM 2417 O O . ARG A 1 316 ? 4.553 -5.525 16.269 1.00 95.00 316 ARG A O 1
ATOM 2424 N N . HIS A 1 317 ? 2.537 -6.478 16.612 1.00 95.75 317 HIS A N 1
ATOM 2425 C CA . HIS A 1 317 ? 2.632 -7.511 15.568 1.00 95.75 317 HIS A CA 1
ATOM 2426 C C . HIS A 1 317 ? 2.804 -6.901 14.172 1.00 95.75 317 HIS A C 1
ATOM 2428 O O . HIS A 1 317 ? 3.724 -7.270 13.440 1.00 95.75 317 HIS A O 1
ATOM 2434 N N . LEU A 1 318 ? 1.992 -5.890 13.834 1.00 95.75 318 LEU A N 1
ATOM 2435 C CA . LEU A 1 318 ? 2.147 -5.123 12.593 1.00 95.75 318 LEU A CA 1
ATOM 2436 C C . LEU A 1 318 ? 3.540 -4.490 12.490 1.00 95.75 318 LEU A C 1
ATOM 2438 O O . LEU A 1 318 ? 4.210 -4.631 11.469 1.00 95.75 318 LEU A O 1
ATOM 2442 N N . GLN A 1 319 ? 4.017 -3.822 13.543 1.00 94.00 319 GLN A N 1
ATOM 2443 C CA . GLN A 1 319 ? 5.326 -3.167 13.517 1.00 94.00 319 GLN A CA 1
ATOM 2444 C C . GLN A 1 319 ? 6.509 -4.155 13.478 1.00 94.00 319 GLN A C 1
ATOM 2446 O O . GLN A 1 319 ? 7.578 -3.785 12.992 1.00 94.00 319 GLN A O 1
ATOM 2451 N N . GLN A 1 320 ? 6.351 -5.393 13.946 1.00 95.31 320 GLN A N 1
ATOM 2452 C CA . GLN A 1 320 ? 7.385 -6.429 13.834 1.00 95.31 320 GLN A CA 1
ATOM 2453 C C . GLN A 1 320 ? 7.590 -6.907 12.387 1.00 95.31 320 GLN A C 1
ATOM 2455 O O . GLN A 1 320 ? 8.720 -7.211 12.013 1.00 95.31 320 GLN A O 1
ATOM 2460 N N . HIS A 1 321 ? 6.529 -6.932 11.574 1.00 95.56 321 HIS A N 1
ATOM 2461 C CA . HIS A 1 321 ? 6.563 -7.480 10.211 1.00 95.56 321 HIS A CA 1
ATOM 2462 C C . HIS A 1 321 ? 6.580 -6.417 9.104 1.00 95.56 321 HIS A C 1
ATOM 2464 O O . HIS A 1 321 ? 6.989 -6.707 7.981 1.00 95.56 321 HIS A O 1
ATOM 2470 N N . LEU A 1 322 ? 6.153 -5.182 9.389 1.00 92.88 322 LEU A N 1
ATOM 2471 C CA . LEU A 1 322 ? 6.201 -4.085 8.423 1.00 92.88 322 LEU A CA 1
ATOM 2472 C C . LEU A 1 322 ? 7.652 -3.746 8.026 1.00 92.88 322 LEU A C 1
ATOM 2474 O O . LEU A 1 322 ? 8.477 -3.481 8.903 1.00 92.88 322 LEU A O 1
ATOM 2478 N N . PRO A 1 323 ? 7.966 -3.584 6.724 1.00 90.38 323 PRO A N 1
ATOM 2479 C CA . PRO A 1 323 ? 9.301 -3.184 6.253 1.00 90.38 323 PRO A CA 1
ATOM 2480 C C . PRO A 1 323 ? 9.652 -1.708 6.549 1.00 90.38 323 PRO A C 1
ATOM 2482 O O . PRO A 1 323 ? 10.605 -1.152 5.998 1.00 90.38 323 PRO A O 1
ATOM 2485 N N . VAL A 1 324 ? 8.844 -1.040 7.375 1.00 88.50 324 VAL A N 1
ATOM 2486 C CA . VAL A 1 324 ? 8.800 0.407 7.612 1.00 88.50 324 VAL A CA 1
ATOM 2487 C C . VAL A 1 324 ? 8.331 0.690 9.042 1.00 88.50 324 VAL A C 1
ATOM 2489 O O . VAL A 1 324 ? 7.621 -0.112 9.648 1.00 88.50 324 VAL A O 1
ATOM 2492 N N . ARG A 1 325 ? 8.697 1.850 9.604 1.00 88.62 325 ARG A N 1
ATOM 2493 C CA . ARG A 1 325 ? 8.190 2.277 10.920 1.00 88.62 325 ARG A CA 1
ATOM 2494 C C . ARG A 1 325 ? 6.881 3.048 10.786 1.00 88.62 325 ARG A C 1
ATOM 2496 O O . ARG A 1 325 ? 6.832 4.041 10.059 1.00 88.62 325 ARG A O 1
ATOM 2503 N N . MET A 1 326 ? 5.858 2.626 11.526 1.00 88.94 326 MET A N 1
ATOM 2504 C CA . MET A 1 326 ? 4.572 3.312 11.620 1.00 88.94 326 MET A CA 1
ATOM 2505 C C . MET A 1 326 ? 4.767 4.703 12.236 1.00 88.94 326 MET A C 1
ATOM 2507 O O . MET A 1 326 ? 5.486 4.883 13.221 1.00 88.94 326 MET A O 1
ATOM 2511 N N . SER A 1 327 ? 4.141 5.717 11.644 1.00 86.81 327 SER A N 1
ATOM 2512 C CA . SER A 1 327 ? 4.315 7.109 12.056 1.00 86.81 327 SER A CA 1
ATOM 2513 C C . SER A 1 327 ? 3.402 7.445 13.235 1.00 86.81 327 SER A C 1
ATOM 2515 O O . SER A 1 327 ? 2.183 7.301 13.160 1.00 86.81 327 SER A O 1
ATOM 2517 N N . ALA A 1 328 ? 3.966 7.991 14.314 1.00 86.81 328 ALA A N 1
ATOM 2518 C CA . ALA A 1 328 ? 3.223 8.364 15.524 1.00 86.81 328 ALA A CA 1
ATOM 2519 C C . ALA A 1 328 ? 2.133 9.444 15.315 1.00 86.81 328 ALA A C 1
ATOM 2521 O O . ALA A 1 328 ? 1.397 9.767 16.244 1.00 86.81 328 ALA A O 1
ATOM 2522 N N . LYS A 1 329 ? 2.015 10.032 14.114 1.00 87.25 329 LYS A N 1
ATOM 2523 C CA . LYS A 1 329 ? 1.108 11.158 13.830 1.00 87.25 329 LYS A CA 1
ATOM 2524 C C . LYS A 1 329 ? -0.291 10.763 13.328 1.00 87.25 329 LYS A C 1
ATOM 2526 O O . LYS A 1 329 ? -1.164 11.630 13.357 1.00 87.25 329 LYS A O 1
ATOM 2531 N N . HIS A 1 330 ? -0.504 9.519 12.887 1.00 89.31 330 HIS A N 1
ATOM 2532 C CA . HIS A 1 330 ? -1.633 9.128 12.016 1.00 89.31 330 HIS A CA 1
ATOM 2533 C C . HIS A 1 330 ? -2.723 8.300 12.716 1.00 89.31 330 HIS A C 1
ATOM 2535 O O . HIS A 1 330 ? -3.598 7.736 12.065 1.00 89.31 330 HIS A O 1
ATOM 2541 N N . TRP A 1 331 ? -2.673 8.232 14.045 1.00 93.50 331 TRP A N 1
ATOM 2542 C CA . TRP A 1 331 ? -3.577 7.424 14.855 1.00 93.50 331 TRP A CA 1
ATOM 2543 C C . TRP A 1 331 ? -4.840 8.200 15.239 1.00 93.50 331 TRP A C 1
ATOM 2545 O O . TRP A 1 331 ? -4.769 9.293 15.817 1.00 93.50 331 TRP A O 1
ATOM 2555 N N . ARG A 1 332 ? -6.009 7.619 14.957 1.00 95.00 332 ARG A N 1
ATOM 2556 C CA . ARG A 1 332 ? -7.312 8.121 15.417 1.00 95.00 332 ARG A CA 1
ATOM 2557 C C . ARG A 1 332 ? -8.111 7.008 16.079 1.00 95.00 332 ARG A C 1
ATOM 2559 O O . ARG A 1 332 ? -8.200 5.922 15.526 1.00 95.00 332 ARG A O 1
ATOM 2566 N N . ARG A 1 333 ? -8.748 7.297 17.212 1.00 95.81 333 ARG A N 1
ATOM 2567 C CA . ARG A 1 333 ? -9.778 6.439 17.814 1.00 95.81 333 ARG A CA 1
ATOM 2568 C C . ARG A 1 333 ? -11.149 6.951 17.388 1.00 95.81 333 ARG A C 1
ATOM 2570 O O . ARG A 1 333 ? -11.392 8.157 17.440 1.00 95.81 333 ARG A O 1
ATOM 2577 N N . TRP A 1 334 ? -12.028 6.053 16.969 1.00 95.62 334 TRP A N 1
ATOM 2578 C CA . TRP A 1 334 ? -13.405 6.352 16.589 1.00 95.62 334 TRP A CA 1
ATOM 2579 C C . TRP A 1 334 ? -14.353 5.790 17.637 1.00 95.62 334 TRP A C 1
ATOM 2581 O O . TRP A 1 334 ? -14.225 4.641 18.062 1.00 95.62 334 TRP A O 1
ATOM 2591 N N . ARG A 1 335 ? -15.298 6.628 18.061 1.00 93.56 335 ARG A N 1
ATOM 2592 C CA . ARG A 1 335 ? -16.306 6.306 19.073 1.00 93.56 335 ARG A CA 1
ATOM 2593 C C . ARG A 1 335 ? -17.682 6.661 18.548 1.00 93.56 335 ARG A C 1
ATOM 2595 O O . ARG A 1 335 ? -17.851 7.720 17.942 1.00 93.56 335 ARG A O 1
ATOM 2602 N N . LEU A 1 336 ? -18.654 5.792 18.791 1.00 91.81 336 LEU A N 1
ATOM 2603 C CA . LEU A 1 336 ? -20.051 6.060 18.473 1.00 91.81 336 LEU A CA 1
ATOM 2604 C C . LEU A 1 336 ? -20.540 7.285 19.271 1.00 91.81 336 LEU A C 1
ATOM 2606 O O . LEU A 1 336 ? -20.212 7.432 20.450 1.00 91.81 336 LEU A O 1
ATOM 2610 N N . THR A 1 337 ? -21.294 8.190 18.646 1.00 90.44 337 THR A N 1
ATOM 2611 C CA . THR A 1 337 ? -21.865 9.354 19.339 1.00 90.44 337 THR A CA 1
ATOM 2612 C C . THR A 1 337 ? -22.964 8.936 20.319 1.00 90.44 337 THR A C 1
ATOM 2614 O O . THR A 1 337 ? -23.581 7.885 20.167 1.00 90.44 337 THR A O 1
ATOM 2617 N N . GLY A 1 338 ? -23.232 9.754 21.345 1.00 86.06 338 GLY A N 1
ATOM 2618 C CA . GLY A 1 338 ? -24.201 9.414 22.402 1.00 86.06 338 GLY A CA 1
ATOM 2619 C C . GLY A 1 338 ? -25.649 9.242 21.918 1.00 86.06 338 GLY A C 1
ATOM 2620 O O . GLY A 1 338 ? -26.427 8.533 22.544 1.00 86.06 338 GLY A O 1
ATOM 2621 N N . ASP A 1 339 ? -26.000 9.834 20.774 1.00 87.31 339 ASP A N 1
ATOM 2622 C CA . ASP A 1 339 ? -27.274 9.636 20.068 1.00 87.31 339 ASP A CA 1
ATOM 2623 C C . ASP A 1 339 ? -27.268 8.420 19.114 1.00 87.31 339 ASP A C 1
ATOM 2625 O O . ASP A 1 339 ? -28.265 8.149 18.446 1.00 87.31 339 ASP A O 1
ATOM 2629 N N . ARG A 1 340 ? -26.139 7.704 19.041 1.00 84.50 340 ARG A N 1
ATOM 2630 C CA . ARG A 1 340 ? -25.861 6.512 18.222 1.00 84.50 340 ARG A CA 1
ATOM 2631 C C . ARG A 1 340 ? -26.090 6.689 16.716 1.00 84.50 340 ARG A C 1
ATOM 2633 O O . ARG A 1 340 ? -26.317 5.704 16.018 1.00 84.50 340 ARG A O 1
ATOM 2640 N N . SER A 1 341 ? -25.999 7.924 16.210 1.00 85.50 341 SER A N 1
ATOM 2641 C CA . SER A 1 341 ? -26.247 8.249 14.796 1.00 85.50 341 SER A CA 1
ATOM 2642 C C . SER A 1 341 ? -24.989 8.380 13.926 1.00 85.50 341 SER A C 1
ATOM 2644 O O . SER A 1 341 ? -25.100 8.382 12.701 1.00 85.50 341 SER A O 1
ATOM 2646 N N . SER A 1 342 ? -23.800 8.510 14.525 1.00 89.56 342 SER A N 1
ATOM 2647 C CA . SER A 1 342 ? -22.540 8.752 13.805 1.00 89.56 342 SER A CA 1
ATOM 2648 C C . SER A 1 342 ? -21.314 8.324 14.620 1.00 89.56 342 SER A C 1
ATOM 2650 O O . SER A 1 342 ? -21.431 8.051 15.814 1.00 89.56 342 SER A O 1
ATOM 2652 N N . TYR A 1 343 ? -20.124 8.314 14.011 1.00 92.00 343 TYR A N 1
ATOM 2653 C CA . TYR A 1 343 ? -18.860 8.135 14.733 1.00 92.00 343 TYR A CA 1
ATOM 2654 C C . TYR A 1 343 ? -18.066 9.444 14.817 1.00 92.00 343 TYR A C 1
ATOM 2656 O O . TYR A 1 343 ? -17.906 10.166 13.833 1.00 92.00 343 TYR A O 1
ATOM 2664 N N . ARG A 1 344 ? -17.510 9.730 15.998 1.00 93.31 344 ARG A N 1
ATOM 2665 C CA . ARG A 1 344 ? -16.592 10.847 16.250 1.00 93.31 344 ARG A CA 1
ATOM 2666 C C . ARG A 1 344 ? -15.161 10.323 16.320 1.00 93.31 344 ARG A C 1
ATOM 2668 O O . ARG A 1 344 ? -14.878 9.452 17.141 1.00 93.31 344 ARG A O 1
ATOM 2675 N N . SER A 1 345 ? -14.254 10.886 15.519 1.00 94.25 345 SER A N 1
ATOM 2676 C CA . SER A 1 345 ? -12.819 10.613 15.667 1.00 94.25 345 SER A CA 1
ATOM 2677 C C . SER A 1 345 ? -12.150 11.554 16.668 1.00 94.25 345 SER A C 1
ATOM 2679 O O . SER A 1 345 ? -12.444 12.750 16.726 1.00 94.25 345 SER A O 1
ATOM 2681 N N . THR A 1 346 ? -11.200 11.021 17.431 1.00 95.25 346 THR A N 1
ATOM 2682 C CA . THR A 1 346 ? -10.218 11.784 18.207 1.00 95.25 346 THR A CA 1
ATOM 2683 C C . THR A 1 346 ? -8.815 11.323 17.829 1.00 95.25 346 THR A C 1
ATOM 2685 O O . THR A 1 346 ? -8.589 10.146 17.553 1.00 95.25 346 THR A O 1
ATOM 2688 N N . LYS A 1 347 ? -7.851 12.248 17.785 1.00 95.19 347 LYS A N 1
ATOM 2689 C CA . LYS A 1 347 ? -6.439 11.884 17.610 1.00 95.19 347 LYS A CA 1
ATOM 2690 C C . LYS A 1 347 ? -5.918 11.263 18.908 1.00 95.19 347 LYS A C 1
ATOM 2692 O O . LYS A 1 347 ? -6.227 11.772 19.983 1.00 95.19 347 LYS A O 1
ATOM 2697 N N . ILE A 1 348 ? -5.115 10.211 18.796 1.00 94.50 348 ILE A N 1
ATOM 2698 C CA . ILE A 1 348 ? -4.440 9.555 19.926 1.00 94.50 348 ILE A CA 1
ATOM 2699 C C . ILE A 1 348 ? -2.911 9.559 19.710 1.00 94.50 348 ILE A C 1
ATOM 2701 O O . ILE A 1 348 ? -2.466 9.764 18.575 1.00 94.50 348 ILE A O 1
ATOM 2705 N N . PRO A 1 349 ? -2.086 9.381 20.762 1.00 91.81 349 PRO A N 1
ATOM 2706 C CA . PRO A 1 349 ? -0.668 9.053 20.596 1.00 91.81 349 PRO A CA 1
ATOM 2707 C C . PRO A 1 349 ? -0.484 7.679 19.927 1.00 91.81 349 PRO A C 1
ATOM 2709 O O . PRO A 1 349 ? -1.438 6.921 19.757 1.00 91.81 349 PRO A O 1
ATOM 2712 N N . SER A 1 350 ? 0.755 7.349 19.556 1.00 90.44 350 SER A N 1
ATOM 2713 C CA . SER A 1 350 ? 1.085 6.025 19.015 1.00 90.44 350 SER A CA 1
ATOM 2714 C C . SER A 1 350 ? 0.849 4.928 20.063 1.00 90.44 350 SER A C 1
ATOM 2716 O O . SER A 1 350 ? 1.419 5.039 21.149 1.00 90.44 350 SER A O 1
ATOM 2718 N N . PRO A 1 351 ? 0.120 3.837 19.756 1.00 91.19 351 PRO A N 1
ATOM 2719 C CA . PRO A 1 351 ? 0.007 2.681 20.653 1.00 91.19 351 PRO A CA 1
ATOM 2720 C C . PRO A 1 351 ? 1.348 1.981 20.951 1.00 91.19 351 PRO A C 1
ATOM 2722 O O . PRO A 1 351 ? 1.435 1.214 21.898 1.00 91.19 351 PRO A O 1
ATOM 2725 N N . LEU A 1 352 ? 2.406 2.281 20.184 1.00 85.12 352 LEU A N 1
ATOM 2726 C CA . LEU A 1 352 ? 3.789 1.824 20.414 1.00 85.12 352 LEU A CA 1
ATOM 2727 C C . LEU A 1 352 ? 4.558 2.633 21.484 1.00 85.12 352 LEU A C 1
ATOM 2729 O O . LEU A 1 352 ? 5.766 2.461 21.613 1.00 85.12 352 LEU A O 1
ATOM 2733 N N . MET A 1 353 ? 3.909 3.581 22.171 1.00 77.50 353 MET A N 1
ATOM 2734 C CA . MET A 1 353 ? 4.515 4.429 23.215 1.00 77.50 353 MET A CA 1
ATOM 2735 C C . MET A 1 353 ? 4.023 4.098 24.637 1.00 77.50 353 MET A C 1
ATOM 2737 O O . MET A 1 353 ? 4.286 4.880 25.552 1.00 77.50 353 MET A O 1
ATOM 2741 N N . GLY A 1 354 ? 3.276 3.001 24.800 1.00 58.03 354 GLY A N 1
ATOM 2742 C CA . GLY A 1 354 ? 2.869 2.441 26.096 1.00 58.03 354 GLY A CA 1
ATOM 2743 C C . GLY A 1 354 ? 3.762 1.285 26.526 1.00 58.03 354 GLY A C 1
ATOM 2744 O O . GLY A 1 354 ? 4.322 0.627 25.619 1.00 58.03 354 GLY A O 1
#

Nearest PDB structures (foldseek):
  7f84-assembly1_B  TM=4.521E-01  e=6.462E-01  Leptospira interrogans serovar Copenhageni str. Fiocruz L1-130
  4es2-assembly1_A-2  TM=4.320E-01  e=6.849E-01  Halalkalibacterium halodurans C-125
  5h1p-assembly1_B  TM=4.984E-01  e=3.905E+00  Xanthomonas albilineans GPE PC73
  2f1f-assembly1_A  TM=3.871E-01  e=4.138E+00  Escherichia coli